Protein AF-A0A2M8B2G7-F1 (afdb_monomer)

Structure (mmCIF, N/CA/C/O backbone):
data_AF-A0A2M8B2G7-F1
#
_entry.id   AF-A0A2M8B2G7-F1
#
loop_
_atom_site.group_PDB
_atom_site.id
_atom_site.type_symbol
_atom_site.label_atom_id
_atom_site.label_alt_id
_atom_site.label_comp_id
_atom_site.label_asym_id
_atom_site.label_entity_id
_atom_site.label_seq_id
_atom_site.pdbx_PDB_ins_code
_atom_site.Cartn_x
_atom_site.Cartn_y
_atom_site.Cartn_z
_atom_site.occupancy
_atom_site.B_iso_or_equiv
_atom_site.auth_seq_id
_atom_site.auth_comp_id
_atom_site.auth_asym_id
_atom_site.auth_atom_id
_atom_site.pdbx_PDB_model_num
ATOM 1 N N . PRO A 1 1 ? 41.329 32.119 -79.758 1.00 41.41 1 PRO A N 1
ATOM 2 C CA . PRO A 1 1 ? 42.535 31.386 -79.307 1.00 41.41 1 PRO A CA 1
ATOM 3 C C . PRO A 1 1 ? 42.195 29.915 -79.036 1.00 41.41 1 PRO A C 1
ATOM 5 O O . PRO A 1 1 ? 41.403 29.628 -78.143 1.00 41.41 1 PRO A O 1
ATOM 8 N N . GLU A 1 2 ? 42.720 29.003 -79.855 1.00 45.12 2 GLU A N 1
ATOM 9 C CA . GLU A 1 2 ? 42.593 27.563 -79.616 1.00 45.12 2 GLU A CA 1
ATOM 10 C C . GLU A 1 2 ? 43.465 27.179 -78.418 1.00 45.12 2 GLU A C 1
ATOM 12 O O . GLU A 1 2 ? 44.688 27.303 -78.460 1.00 45.12 2 GLU A O 1
ATOM 17 N N . ALA A 1 3 ? 42.836 26.758 -77.321 1.00 51.34 3 ALA A N 1
ATOM 18 C CA . ALA A 1 3 ? 43.548 26.243 -76.163 1.00 51.34 3 ALA A CA 1
ATOM 19 C C . ALA A 1 3 ? 44.118 24.862 -76.517 1.00 51.34 3 ALA A C 1
ATOM 21 O O . ALA A 1 3 ? 43.374 23.888 -76.635 1.00 51.34 3 ALA A O 1
ATOM 22 N N . ARG A 1 4 ? 45.435 24.771 -76.723 1.00 54.84 4 ARG A N 1
ATOM 23 C CA . ARG A 1 4 ? 46.116 23.484 -76.896 1.00 54.84 4 ARG A CA 1
ATOM 24 C C . ARG A 1 4 ? 46.340 22.850 -75.527 1.00 54.84 4 ARG A C 1
ATOM 26 O O . ARG A 1 4 ? 46.992 23.435 -74.667 1.00 54.84 4 ARG A O 1
ATOM 33 N N . VAL A 1 5 ? 45.782 21.659 -75.327 1.00 56.34 5 VAL A N 1
ATOM 34 C CA . VAL A 1 5 ? 45.999 20.858 -74.117 1.00 56.34 5 VAL A CA 1
ATOM 35 C C . VAL A 1 5 ? 47.340 20.143 -74.251 1.00 56.34 5 VAL A C 1
ATOM 37 O O . VAL A 1 5 ? 47.544 19.381 -75.192 1.00 56.34 5 VAL A O 1
ATOM 40 N N . PHE A 1 6 ? 48.246 20.370 -73.304 1.00 54.09 6 PHE A N 1
ATOM 41 C CA . PHE A 1 6 ? 49.485 19.608 -73.174 1.00 54.09 6 PHE A CA 1
ATOM 42 C C . PHE A 1 6 ? 49.371 18.712 -71.934 1.00 54.09 6 PHE A C 1
ATOM 44 O O . PHE A 1 6 ? 49.468 19.197 -70.810 1.00 54.09 6 PHE A O 1
ATOM 51 N N . GLY A 1 7 ? 49.101 17.415 -72.126 1.00 57.59 7 GLY A N 1
ATOM 52 C CA . GLY A 1 7 ? 48.944 16.445 -71.034 1.00 57.59 7 GLY A CA 1
ATOM 53 C C . GLY A 1 7 ? 48.139 15.198 -71.422 1.00 57.59 7 GLY A C 1
ATOM 54 O O . GLY A 1 7 ? 47.658 15.085 -72.547 1.00 57.59 7 GLY A O 1
ATOM 55 N N . ARG A 1 8 ? 47.985 14.246 -70.489 1.00 53.97 8 ARG A N 1
ATOM 56 C CA . ARG A 1 8 ? 47.083 13.089 -70.651 1.00 53.97 8 ARG A CA 1
ATOM 57 C C . ARG A 1 8 ? 45.638 13.526 -70.374 1.00 53.97 8 ARG A C 1
ATOM 59 O O . ARG A 1 8 ? 45.315 13.819 -69.227 1.00 53.97 8 ARG A O 1
ATOM 66 N N . GLY A 1 9 ? 44.781 13.557 -71.397 1.00 60.12 9 GLY A N 1
ATOM 67 C CA . GLY A 1 9 ? 43.349 13.849 -71.249 1.00 60.12 9 GLY A CA 1
ATOM 68 C C . GLY A 1 9 ? 42.652 14.240 -72.556 1.00 60.12 9 GLY A C 1
ATOM 69 O O . GLY A 1 9 ? 43.302 14.483 -73.571 1.00 60.12 9 GLY A O 1
ATOM 70 N N . HIS A 1 10 ? 41.319 14.297 -72.526 1.00 62.38 10 HIS A N 1
ATOM 71 C CA . HIS A 1 10 ? 40.493 14.777 -73.637 1.00 62.38 10 HIS A CA 1
ATOM 72 C C . HIS A 1 10 ? 40.464 16.318 -73.695 1.00 62.38 10 HIS A C 1
ATOM 74 O O . HIS A 1 10 ? 40.674 16.970 -72.667 1.00 62.38 10 HIS A O 1
ATOM 80 N N . PRO A 1 11 ? 40.193 16.925 -74.870 1.00 64.25 11 PRO A N 1
ATOM 81 C CA . PRO A 1 11 ? 40.077 18.373 -74.999 1.00 64.25 11 PRO A CA 1
ATOM 82 C C . PRO A 1 11 ? 39.057 18.936 -74.005 1.00 64.25 11 PRO A C 1
ATOM 84 O O . PRO A 1 11 ? 37.963 18.390 -73.847 1.00 64.25 11 PRO A O 1
ATOM 87 N N . LEU A 1 12 ? 39.425 20.028 -73.335 1.00 64.69 12 LEU A N 1
ATOM 88 C CA . LEU A 1 12 ? 38.516 20.770 -72.468 1.00 64.69 12 LEU A CA 1
ATOM 89 C C . LEU A 1 12 ? 37.366 21.349 -73.289 1.00 64.69 12 LEU A C 1
ATOM 91 O O . LEU A 1 12 ? 37.594 21.974 -74.328 1.00 64.69 12 LEU A O 1
ATOM 95 N N . GLU A 1 13 ? 36.138 21.202 -72.796 1.00 68.50 13 GLU A N 1
ATOM 96 C CA . GLU A 1 13 ? 35.010 21.918 -73.379 1.00 68.50 13 GLU A CA 1
ATOM 97 C C . GLU A 1 13 ? 35.252 23.435 -73.326 1.00 68.50 13 GLU A C 1
ATOM 99 O O . GLU A 1 13 ? 35.761 23.980 -72.339 1.00 68.50 13 GLU A O 1
ATOM 104 N N . LYS A 1 14 ? 34.848 24.146 -74.388 1.00 68.25 14 LYS A N 1
ATOM 105 C CA . LYS A 1 14 ? 35.000 25.611 -74.493 1.00 68.25 14 LYS A CA 1
ATOM 106 C C . LYS A 1 14 ? 34.354 26.354 -73.311 1.00 68.25 14 LYS A C 1
ATOM 108 O O . LYS A 1 14 ? 34.837 27.416 -72.922 1.00 68.25 14 LYS A O 1
ATOM 113 N N . SER A 1 15 ? 33.297 25.780 -72.736 1.00 68.12 15 SER A N 1
ATOM 114 C CA . SER A 1 15 ? 32.578 26.256 -71.547 1.00 68.12 15 SER A CA 1
ATOM 115 C C . SER A 1 15 ? 33.471 26.321 -70.297 1.00 68.12 15 SER A C 1
ATOM 117 O O . SER A 1 15 ? 33.432 27.307 -69.558 1.00 68.12 15 SER A O 1
ATOM 119 N N . LEU A 1 16 ? 34.327 25.317 -70.087 1.00 70.25 16 LEU A N 1
ATOM 120 C CA . LEU A 1 16 ? 35.235 25.221 -68.940 1.00 70.25 16 LEU A CA 1
ATOM 121 C C . LEU A 1 16 ? 36.411 26.196 -69.067 1.00 70.25 16 LEU A C 1
ATOM 123 O O . LEU A 1 16 ? 36.783 26.855 -68.096 1.00 70.25 16 LEU A O 1
ATOM 127 N N . PHE A 1 17 ? 36.938 26.373 -70.283 1.00 70.44 17 PHE A N 1
ATOM 128 C CA . PHE A 1 17 ? 38.010 27.337 -70.551 1.00 70.44 17 PHE A CA 1
ATOM 129 C C . PHE A 1 17 ? 37.583 28.788 -70.269 1.00 70.44 17 PHE A C 1
ATOM 131 O O . PHE A 1 17 ? 38.351 29.570 -69.708 1.00 70.44 17 PHE A O 1
ATOM 138 N N . GLN A 1 18 ? 36.336 29.151 -70.594 1.00 71.94 18 GLN A N 1
ATOM 139 C CA . GLN A 1 18 ? 35.806 30.489 -70.305 1.00 71.94 18 GLN A CA 1
ATOM 140 C C . GLN A 1 18 ? 35.723 30.794 -68.801 1.00 71.94 18 GLN A C 1
ATOM 142 O O . GLN A 1 18 ? 35.897 31.949 -68.414 1.00 71.94 18 GLN A O 1
ATOM 147 N N . ARG A 1 19 ? 35.478 29.786 -67.953 1.00 71.00 19 ARG A N 1
ATOM 148 C CA . ARG A 1 19 ? 35.435 29.954 -66.489 1.00 71.00 19 ARG A CA 1
ATOM 149 C C . ARG A 1 19 ? 36.834 30.146 -65.903 1.00 71.00 19 ARG A C 1
ATOM 151 O O . ARG A 1 19 ? 37.059 31.110 -65.178 1.00 71.00 19 ARG A O 1
ATOM 158 N N . ILE A 1 20 ? 37.785 29.310 -66.318 1.00 74.81 20 ILE A N 1
ATOM 159 C CA . ILE A 1 20 ? 39.198 29.388 -65.907 1.00 74.81 20 ILE A CA 1
ATOM 160 C C . ILE A 1 20 ? 39.840 30.717 -66.333 1.00 74.81 20 ILE A C 1
ATOM 162 O O . ILE A 1 20 ? 40.705 31.235 -65.644 1.00 74.81 20 ILE A O 1
ATOM 166 N N . SER A 1 21 ? 39.410 31.305 -67.455 1.00 69.19 21 SER A N 1
ATOM 167 C CA . SER A 1 21 ? 39.931 32.601 -67.908 1.00 69.19 21 SER A CA 1
ATOM 168 C C . SER A 1 21 ? 39.395 33.803 -67.118 1.00 69.19 21 SER A C 1
ATOM 170 O O . SER A 1 21 ? 39.982 34.882 -67.218 1.00 69.19 21 SER A O 1
ATOM 172 N N . LYS A 1 22 ? 38.272 33.666 -66.398 1.00 74.56 22 LYS A N 1
ATOM 173 C CA . LYS A 1 22 ? 37.671 34.760 -65.613 1.00 74.56 22 LYS A CA 1
ATOM 174 C C . LYS A 1 22 ? 38.262 34.856 -64.210 1.00 74.56 22 LYS A C 1
ATOM 176 O O . LYS A 1 22 ? 38.456 35.959 -63.704 1.00 74.56 22 LYS A O 1
ATOM 181 N N . GLU A 1 23 ? 38.566 33.722 -63.595 1.00 68.88 23 GLU A N 1
ATOM 182 C CA . GLU A 1 23 ? 39.149 33.653 -62.258 1.00 68.88 23 GLU A CA 1
ATOM 183 C C . GLU A 1 23 ? 40.656 33.397 -62.352 1.00 68.88 23 GLU A C 1
ATOM 185 O O . GLU A 1 23 ? 41.112 32.590 -63.146 1.00 68.88 23 GLU A O 1
ATOM 190 N N . LYS A 1 24 ? 41.479 34.099 -61.565 1.00 68.62 24 LYS A N 1
ATOM 191 C CA . LYS A 1 24 ? 42.946 33.971 -61.681 1.00 68.62 24 LYS A CA 1
ATOM 192 C C . LYS A 1 24 ? 43.489 32.648 -61.128 1.00 68.62 24 LYS A C 1
ATOM 194 O O . LYS A 1 24 ? 44.586 32.268 -61.510 1.00 68.62 24 LYS A O 1
ATOM 199 N N . LYS A 1 25 ? 42.774 32.000 -60.204 1.00 82.06 25 LYS A N 1
ATOM 200 C CA . LYS A 1 25 ? 43.044 30.680 -59.601 1.00 82.06 25 LYS A CA 1
ATOM 201 C C . LYS A 1 25 ? 41.783 30.234 -58.858 1.00 82.06 25 LYS A C 1
ATOM 203 O O . LYS A 1 25 ? 41.089 31.100 -58.328 1.00 82.06 25 LYS A O 1
ATOM 208 N N . GLY A 1 26 ? 41.521 28.935 -58.760 1.00 83.81 26 GLY A N 1
ATOM 209 C CA . GLY A 1 26 ? 40.333 28.460 -58.054 1.00 83.81 26 GLY A CA 1
ATOM 210 C C . GLY A 1 26 ? 40.090 26.964 -58.185 1.00 83.81 26 GLY A C 1
ATOM 211 O O . GLY A 1 26 ? 40.908 26.219 -58.734 1.00 83.81 26 GLY A O 1
ATOM 212 N N . THR A 1 27 ? 38.942 26.543 -57.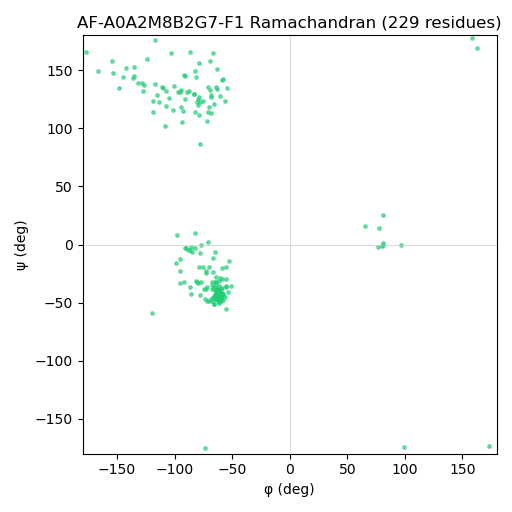668 1.00 84.81 27 THR A N 1
ATOM 213 C CA . THR A 1 27 ? 38.424 25.182 -57.794 1.00 84.81 27 THR A CA 1
ATOM 214 C C . THR A 1 27 ? 36.998 25.240 -58.317 1.00 84.81 27 THR A C 1
ATOM 216 O O . THR A 1 27 ? 36.224 26.084 -57.875 1.00 84.81 27 THR A O 1
ATOM 219 N N . PHE A 1 28 ? 36.634 24.348 -59.229 1.00 85.50 28 PHE A N 1
ATOM 220 C CA . PHE A 1 28 ? 35.250 24.192 -59.671 1.00 85.50 28 PHE A CA 1
ATOM 221 C C . PHE A 1 28 ? 34.932 22.720 -59.900 1.00 85.50 28 PHE A C 1
ATOM 223 O O . PHE A 1 28 ? 35.807 21.925 -60.240 1.00 85.50 28 PHE A O 1
ATOM 230 N N . GLU A 1 29 ? 33.667 22.363 -59.741 1.00 84.25 29 GLU A N 1
ATOM 231 C CA . GLU A 1 29 ? 33.170 21.026 -60.047 1.00 84.25 29 GLU A CA 1
ATOM 232 C C . GLU A 1 29 ? 32.609 21.007 -61.466 1.00 84.25 29 GLU A C 1
ATOM 234 O O . GLU A 1 29 ? 31.889 21.919 -61.886 1.00 84.25 29 GLU A O 1
ATOM 239 N N . ALA A 1 30 ? 32.989 19.990 -62.234 1.00 83.88 30 ALA A N 1
ATOM 240 C CA . ALA A 1 30 ? 32.445 19.756 -63.561 1.00 83.88 30 ALA A CA 1
ATOM 241 C C . ALA A 1 30 ? 32.555 18.281 -63.945 1.00 83.88 30 ALA A C 1
ATOM 243 O O . ALA A 1 30 ? 33.412 17.540 -63.457 1.00 83.88 30 ALA A O 1
ATOM 244 N N . VAL A 1 31 ? 31.710 17.872 -64.883 1.00 83.19 31 VAL A N 1
ATOM 245 C CA . VAL A 1 31 ? 31.824 16.573 -65.539 1.00 83.19 31 VAL A CA 1
ATOM 246 C C . VAL A 1 31 ? 32.902 16.680 -66.613 1.00 83.19 31 VAL A C 1
ATOM 248 O O . VAL A 1 31 ? 32.866 17.578 -67.454 1.00 83.19 31 VAL A O 1
ATOM 251 N N . GLY A 1 32 ? 33.897 15.797 -66.559 1.00 79.62 32 GLY A N 1
ATOM 252 C CA . GLY A 1 32 ? 34.902 15.702 -67.612 1.00 79.62 32 GLY A CA 1
ATOM 253 C C . GLY A 1 32 ? 34.297 15.202 -68.921 1.00 79.62 32 GLY A C 1
ATOM 254 O O . GLY A 1 32 ? 33.212 14.628 -68.948 1.00 79.62 32 GLY A O 1
ATOM 255 N N . SER A 1 33 ? 35.021 15.361 -70.024 1.00 74.31 33 SER A N 1
ATOM 256 C CA . SER A 1 33 ? 34.588 14.904 -71.354 1.00 74.31 33 SER A CA 1
ATOM 257 C C . SER A 1 33 ? 34.458 13.378 -71.494 1.00 74.31 33 SER A C 1
ATOM 259 O O . SER A 1 33 ? 33.957 12.896 -72.503 1.00 74.31 33 SER A O 1
ATOM 261 N N . ASP A 1 34 ? 34.864 12.620 -70.478 1.00 78.62 34 ASP A N 1
ATOM 262 C CA . ASP A 1 34 ? 34.652 11.177 -70.326 1.00 78.62 34 ASP A CA 1
ATOM 263 C C . ASP A 1 34 ? 33.452 10.824 -69.420 1.00 78.62 34 ASP A C 1
ATOM 265 O O . ASP A 1 34 ? 33.265 9.663 -69.062 1.00 78.62 34 ASP A O 1
ATOM 269 N N . GLY A 1 35 ? 32.645 11.812 -69.017 1.00 81.19 35 GLY A N 1
ATOM 270 C CA . GLY A 1 35 ? 31.457 11.617 -68.184 1.00 81.19 35 GLY A CA 1
ATOM 271 C C . GLY A 1 35 ? 31.731 11.474 -66.683 1.00 81.19 35 GLY A C 1
ATOM 272 O O . GLY A 1 35 ? 30.789 11.290 -65.913 1.00 81.19 35 GLY A O 1
ATOM 273 N N . VAL A 1 36 ? 32.988 11.565 -66.233 1.00 84.62 36 VAL A N 1
ATOM 274 C CA . VAL A 1 36 ? 33.333 11.453 -64.806 1.00 84.62 36 VAL A CA 1
ATOM 275 C C . VAL A 1 36 ? 33.337 12.830 -64.148 1.00 84.62 36 VAL A C 1
ATOM 277 O O . VAL A 1 36 ? 34.052 13.739 -64.575 1.00 84.62 36 VAL A O 1
ATOM 280 N N . GLU A 1 37 ? 32.573 12.968 -63.069 1.00 86.25 37 GLU A N 1
ATOM 281 C CA . GLU A 1 37 ? 32.536 14.167 -62.233 1.00 86.25 37 GLU A CA 1
ATOM 282 C C . GLU A 1 37 ? 33.856 14.358 -61.473 1.00 86.25 37 GLU A C 1
ATOM 284 O O . GLU A 1 37 ? 34.369 13.439 -60.822 1.00 86.25 37 GLU A O 1
ATOM 289 N N . ARG A 1 38 ? 34.445 15.549 -61.600 1.00 88.25 38 ARG A N 1
ATOM 290 C CA . ARG A 1 38 ? 35.747 15.890 -61.023 1.00 88.25 38 ARG A CA 1
ATOM 291 C C . ARG A 1 38 ? 35.717 17.253 -60.353 1.00 88.25 38 ARG A C 1
ATOM 293 O O . ARG A 1 38 ? 35.124 18.199 -60.870 1.00 88.25 38 ARG A O 1
ATOM 300 N N . LEU A 1 39 ? 36.466 17.362 -59.260 1.00 88.38 39 LEU A N 1
ATOM 301 C CA . LEU A 1 39 ? 36.895 18.647 -58.734 1.00 88.38 39 LEU A CA 1
ATOM 302 C C . LEU A 1 39 ? 38.136 19.080 -59.515 1.00 88.38 39 LEU A C 1
ATOM 304 O O . LEU A 1 39 ? 39.184 18.430 -59.462 1.00 88.38 39 LEU A O 1
ATOM 308 N N . TYR A 1 40 ? 37.998 20.159 -60.272 1.00 86.31 40 TYR A N 1
ATOM 309 C CA . TYR A 1 40 ? 39.064 20.740 -61.066 1.00 86.31 40 TYR A CA 1
ATOM 310 C C . TYR A 1 40 ? 39.751 21.860 -60.289 1.00 86.31 40 TYR A C 1
ATOM 312 O O . TYR A 1 40 ? 39.134 22.878 -59.983 1.00 86.31 40 TYR A O 1
ATOM 320 N N . LEU A 1 41 ? 41.043 21.696 -60.010 1.00 87.50 41 LEU A N 1
ATOM 321 C CA . LEU A 1 41 ? 41.912 22.755 -59.505 1.00 87.50 41 LEU A CA 1
ATOM 322 C C . LEU A 1 41 ? 42.654 23.395 -60.669 1.00 87.50 41 LEU A C 1
ATOM 324 O O . LEU A 1 41 ? 43.257 22.686 -61.480 1.00 87.50 41 LEU A O 1
ATOM 328 N N . PHE A 1 42 ? 42.650 24.724 -60.732 1.00 87.31 42 PHE A N 1
ATOM 329 C CA . PHE A 1 42 ? 43.403 25.445 -61.749 1.00 87.31 42 PHE A CA 1
ATOM 330 C C . PHE A 1 42 ? 44.230 26.589 -61.166 1.00 87.31 42 PHE A C 1
ATOM 332 O O . PHE A 1 42 ? 43.795 27.336 -60.286 1.00 87.31 42 PHE A O 1
ATOM 339 N N . SER A 1 43 ? 45.450 26.725 -61.679 1.00 86.50 43 SER A N 1
ATOM 340 C CA . SER A 1 43 ? 46.409 27.746 -61.259 1.00 86.50 43 SER A CA 1
ATOM 341 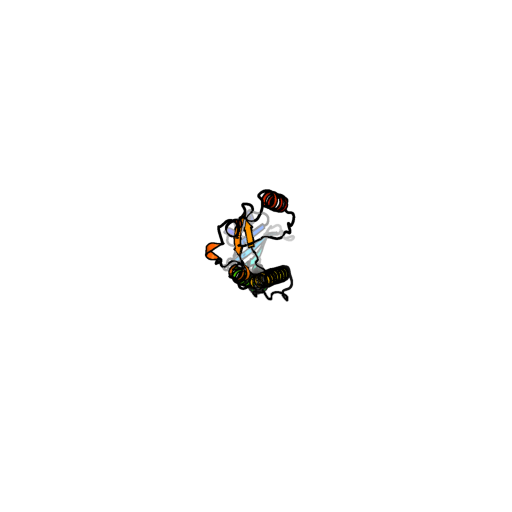C C . SER A 1 43 ? 47.239 28.207 -62.462 1.00 86.50 43 SER A C 1
ATOM 343 O O . SER A 1 43 ? 47.534 27.388 -63.342 1.00 86.50 43 SER A O 1
ATOM 345 N N . PRO A 1 44 ? 47.614 29.497 -62.546 1.00 82.56 44 PRO A N 1
ATOM 346 C CA . PRO A 1 44 ? 48.414 30.001 -63.646 1.00 82.56 44 PRO A CA 1
ATOM 347 C C . PRO A 1 44 ? 49.817 29.407 -63.551 1.00 82.56 44 PRO A C 1
ATOM 349 O O . PRO A 1 44 ? 50.482 29.479 -62.519 1.00 82.56 44 PRO A O 1
ATOM 352 N N . TYR A 1 45 ? 50.277 28.838 -64.655 1.00 80.94 45 TYR A N 1
ATOM 353 C CA . TYR A 1 45 ? 51.608 28.280 -64.802 1.00 80.94 45 TYR A CA 1
ATOM 354 C C . TYR A 1 45 ? 52.381 29.112 -65.825 1.00 80.94 45 TYR A C 1
ATOM 356 O O . TYR A 1 45 ? 51.949 29.280 -66.966 1.00 80.94 45 TYR A O 1
ATOM 364 N N . ARG A 1 46 ? 53.529 29.659 -65.420 1.00 74.38 46 ARG A N 1
ATOM 365 C CA . ARG A 1 46 ? 54.458 30.343 -66.328 1.00 74.38 46 ARG A CA 1
ATOM 366 C C . ARG A 1 46 ? 55.672 29.455 -66.532 1.00 74.38 46 ARG A C 1
ATOM 368 O O . ARG A 1 46 ? 56.368 29.145 -65.569 1.00 74.38 46 ARG A O 1
ATOM 375 N N . SER A 1 47 ? 55.920 29.062 -67.778 1.00 68.88 47 SER A N 1
ATOM 376 C CA . SER A 1 47 ? 57.136 28.331 -68.118 1.00 68.88 47 SER A CA 1
ATOM 377 C C . SER A 1 47 ? 58.351 29.262 -67.998 1.00 68.88 47 SER A C 1
ATOM 379 O O . SER A 1 47 ? 58.312 30.370 -68.533 1.00 68.88 47 SER A O 1
ATOM 381 N N . PRO A 1 48 ? 59.452 28.839 -67.353 1.00 65.44 48 PRO A N 1
ATOM 382 C CA . PRO A 1 48 ? 60.700 29.605 -67.353 1.00 65.44 48 PRO A CA 1
ATOM 383 C C . PRO A 1 48 ? 61.347 29.685 -68.7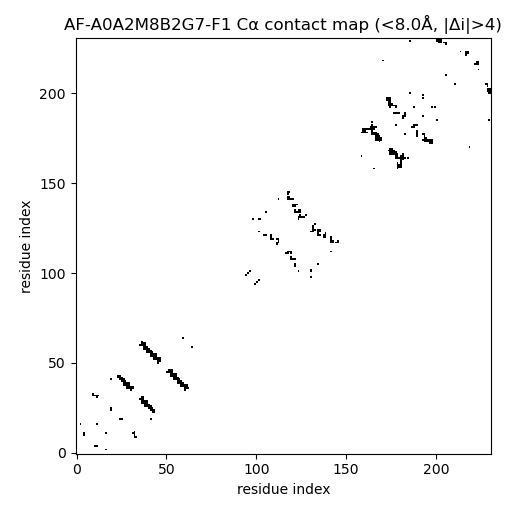45 1.00 65.44 48 PRO A C 1
ATOM 385 O O . PRO A 1 48 ? 62.115 30.601 -69.018 1.00 65.44 48 PRO A O 1
ATOM 388 N N . MET A 1 49 ? 61.037 28.719 -69.618 1.00 64.25 49 MET A N 1
ATOM 389 C CA . MET A 1 49 ? 61.676 28.523 -70.925 1.00 64.25 49 MET A CA 1
ATOM 390 C C . MET A 1 49 ? 60.907 29.185 -72.079 1.00 64.25 49 MET A C 1
ATOM 392 O O . MET A 1 49 ? 61.439 29.286 -73.179 1.00 64.25 49 MET A O 1
ATOM 396 N N . ASN A 1 50 ? 59.659 29.624 -71.865 1.00 60.72 50 ASN A N 1
ATOM 397 C CA . ASN A 1 50 ? 58.826 30.218 -72.913 1.00 60.72 50 ASN A CA 1
ATOM 398 C C . ASN A 1 50 ? 57.878 31.279 -72.319 1.00 60.72 50 ASN A C 1
ATOM 400 O O . ASN A 1 50 ? 57.246 31.024 -71.298 1.00 60.72 50 ASN A O 1
ATOM 404 N N . LYS A 1 51 ? 57.747 32.461 -72.946 1.00 58.75 51 LYS A N 1
ATOM 405 C CA . LYS A 1 51 ? 56.931 33.593 -72.430 1.00 58.75 51 LYS A CA 1
ATOM 406 C C . LYS A 1 51 ? 55.409 33.366 -72.498 1.00 58.75 51 LYS A C 1
ATOM 408 O O . LYS A 1 51 ? 54.642 34.259 -72.140 1.00 58.75 51 LYS A O 1
ATOM 413 N N . GLU A 1 52 ? 54.961 32.199 -72.945 1.00 63.19 52 GLU A N 1
ATOM 414 C CA . GLU A 1 52 ? 53.545 31.840 -72.985 1.00 63.19 52 GLU A CA 1
ATOM 415 C C . GLU A 1 52 ? 53.052 31.431 -71.588 1.00 63.19 52 GLU A C 1
ATOM 417 O O . GLU A 1 52 ? 53.601 30.539 -70.938 1.00 63.19 52 GLU A O 1
ATOM 422 N N . GLY A 1 53 ? 52.019 32.122 -71.101 1.00 66.56 53 GLY A N 1
ATOM 423 C CA . GLY A 1 53 ? 51.332 31.774 -69.859 1.00 66.56 53 GLY A CA 1
ATOM 424 C C . GLY A 1 53 ? 50.283 30.695 -70.111 1.00 66.56 53 GLY A C 1
ATOM 425 O O . GLY A 1 53 ? 49.451 30.845 -71.002 1.00 66.56 53 GLY A O 1
ATOM 426 N N . GLY A 1 54 ? 50.308 29.626 -69.319 1.00 76.19 54 GLY A N 1
ATOM 427 C CA . GLY A 1 54 ? 49.308 28.562 -69.346 1.00 76.19 54 GLY A CA 1
ATOM 428 C C . GLY A 1 54 ? 48.545 28.460 -68.029 1.00 76.19 54 GLY A C 1
ATOM 429 O O . GLY A 1 54 ? 48.861 29.137 -67.051 1.00 76.19 54 GLY A O 1
ATOM 430 N N . TYR A 1 55 ? 47.554 27.575 -67.991 1.00 78.69 55 TYR A N 1
ATOM 431 C CA . TYR A 1 55 ? 46.914 27.139 -66.753 1.00 78.69 55 TYR A CA 1
ATOM 432 C C . TYR A 1 55 ? 47.206 25.657 -66.563 1.00 78.69 55 TYR A C 1
ATOM 434 O O . TYR A 1 55 ? 46.985 24.859 -67.474 1.00 78.69 55 TYR A O 1
ATOM 442 N N . ALA A 1 56 ? 47.704 25.289 -65.387 1.00 81.06 56 ALA A N 1
ATOM 443 C CA . ALA A 1 56 ? 47.715 23.896 -64.975 1.00 81.06 56 ALA A CA 1
ATOM 444 C C . ALA A 1 56 ? 46.309 23.553 -64.482 1.00 81.06 56 ALA A C 1
ATOM 446 O O . ALA A 1 56 ? 45.777 24.271 -63.635 1.00 81.06 56 ALA A O 1
ATOM 447 N N . LEU A 1 57 ? 45.717 22.487 -65.021 1.00 81.75 57 LEU A N 1
ATOM 448 C CA . LEU A 1 57 ? 44.413 21.979 -64.613 1.00 81.75 57 LEU A CA 1
ATOM 449 C C . LEU A 1 57 ? 44.577 20.553 -64.093 1.00 81.75 57 LEU A C 1
ATOM 451 O O . LEU A 1 57 ? 45.057 19.681 -64.816 1.00 81.75 57 LEU A O 1
ATOM 455 N N . LEU A 1 58 ? 44.145 20.313 -62.860 1.00 84.25 58 LEU A N 1
ATOM 456 C CA . LEU A 1 58 ? 44.131 18.994 -62.243 1.00 84.25 58 LEU A CA 1
ATOM 457 C C . LEU A 1 58 ? 42.689 18.628 -61.904 1.00 84.25 58 LEU A C 1
ATOM 459 O O . LEU A 1 58 ? 42.076 19.281 -61.068 1.00 84.25 58 LEU A O 1
ATOM 463 N N . GLY A 1 59 ? 42.147 17.604 -62.561 1.00 85.69 59 GLY A N 1
ATOM 464 C CA . GLY A 1 59 ? 40.817 17.076 -62.265 1.00 85.69 59 GLY A CA 1
ATOM 465 C C . GLY A 1 59 ? 40.917 15.798 -61.447 1.00 85.69 59 GLY A C 1
ATOM 466 O O . GLY A 1 59 ? 41.411 14.791 -61.957 1.00 85.69 59 GLY A O 1
ATOM 467 N N . ILE A 1 60 ? 40.422 15.817 -60.212 1.00 87.56 60 ILE A N 1
ATOM 468 C CA . ILE A 1 60 ? 40.384 14.632 -59.350 1.00 87.56 60 ILE A CA 1
ATOM 469 C C . ILE A 1 60 ? 38.938 14.113 -59.293 1.00 87.56 60 ILE A C 1
ATOM 471 O O . ILE A 1 60 ? 38.044 14.902 -58.985 1.00 87.56 60 ILE A O 1
ATOM 475 N N . PRO A 1 61 ? 38.670 12.827 -59.601 1.00 88.44 61 PRO A N 1
ATOM 476 C CA . PRO A 1 61 ? 37.324 12.257 -59.519 1.00 88.44 61 PRO A CA 1
ATOM 477 C C . PRO A 1 61 ? 36.709 12.426 -58.127 1.00 88.44 61 PRO A C 1
ATOM 479 O O . PRO A 1 61 ? 37.276 11.952 -57.143 1.00 88.44 61 PRO A O 1
ATOM 482 N N . THR A 1 62 ? 35.535 13.056 -58.047 1.00 86.00 62 THR A N 1
ATOM 483 C CA . THR A 1 62 ? 34.839 13.324 -56.773 1.00 86.00 62 THR A CA 1
ATOM 484 C C . THR A 1 62 ? 34.501 12.025 -56.050 1.00 86.00 62 THR A C 1
ATOM 486 O O . THR A 1 62 ? 34.789 11.880 -54.868 1.00 86.00 62 THR A O 1
ATOM 489 N N . LYS A 1 63 ? 34.020 11.012 -56.779 1.00 83.69 63 LYS A N 1
ATOM 490 C CA . LYS A 1 63 ? 33.761 9.672 -56.227 1.00 83.69 63 LYS A CA 1
ATOM 491 C C . LYS A 1 63 ? 34.987 9.047 -55.559 1.00 83.69 63 LYS A C 1
ATOM 493 O O . LYS A 1 63 ? 34.837 8.377 -54.549 1.00 83.69 63 LYS A O 1
ATOM 498 N N . ALA A 1 64 ? 36.190 9.260 -56.098 1.00 80.50 64 ALA A N 1
ATOM 499 C CA . ALA A 1 64 ? 37.418 8.732 -55.502 1.00 80.50 64 ALA A CA 1
ATOM 500 C C . ALA A 1 64 ? 37.858 9.546 -54.273 1.00 80.50 64 ALA A C 1
ATOM 502 O O . ALA A 1 64 ? 38.397 8.971 -53.334 1.00 80.50 64 ALA A O 1
ATOM 503 N N . LEU A 1 65 ? 37.594 10.858 -54.267 1.00 79.06 65 LEU A N 1
ATOM 504 C CA . LEU A 1 65 ? 37.827 11.733 -53.113 1.00 79.06 65 LEU A CA 1
ATOM 505 C C . LEU A 1 65 ? 36.897 11.408 -51.934 1.00 79.06 65 LEU A C 1
ATOM 507 O O . LEU A 1 65 ? 37.333 11.455 -50.788 1.00 79.06 65 LEU A O 1
ATOM 511 N N . PHE A 1 66 ? 35.631 11.075 -52.207 1.00 83.38 66 PHE A N 1
ATOM 512 C CA . PHE A 1 66 ? 34.612 10.859 -51.175 1.00 83.38 66 PHE A CA 1
ATOM 513 C C . PHE A 1 66 ? 34.366 9.391 -50.813 1.00 83.38 66 PHE A C 1
ATOM 515 O O . PHE A 1 66 ? 33.838 9.143 -49.739 1.00 83.38 66 PHE A O 1
ATOM 522 N N . ALA A 1 67 ? 34.797 8.407 -51.613 1.00 83.00 67 ALA A N 1
ATOM 523 C CA . ALA A 1 67 ? 34.576 6.985 -51.305 1.00 83.00 67 ALA A CA 1
ATOM 524 C C . ALA A 1 67 ? 35.107 6.566 -49.920 1.00 83.00 67 ALA A C 1
ATOM 526 O O . ALA A 1 67 ? 34.500 5.736 -49.240 1.00 83.00 67 ALA A O 1
ATOM 527 N N . GLU A 1 68 ? 36.232 7.141 -49.488 1.00 83.50 68 GLU A N 1
ATOM 528 C CA . GLU A 1 68 ? 36.792 6.890 -48.158 1.00 83.50 68 GLU A CA 1
ATOM 529 C C . GLU A 1 68 ? 35.970 7.569 -47.048 1.00 83.50 68 GLU A C 1
ATOM 531 O O . GLU A 1 68 ? 35.708 6.959 -46.009 1.00 83.50 68 GLU A O 1
ATOM 536 N N . VAL A 1 69 ? 35.470 8.784 -47.305 1.00 88.19 69 VAL A N 1
ATOM 537 C CA . VAL A 1 69 ? 34.580 9.532 -46.400 1.00 88.19 69 VAL A CA 1
ATOM 538 C C . VAL A 1 69 ? 33.235 8.822 -46.238 1.00 88.19 69 VAL A C 1
ATOM 540 O O . VAL A 1 69 ? 32.775 8.645 -45.112 1.00 88.19 69 VAL A O 1
ATOM 543 N N . ASP A 1 70 ? 32.635 8.350 -47.331 1.00 88.25 70 ASP A N 1
ATOM 544 C CA . ASP A 1 70 ? 31.353 7.641 -47.325 1.00 88.25 70 ASP A CA 1
ATOM 545 C C . ASP A 1 70 ? 31.436 6.346 -46.510 1.00 88.25 70 ASP A C 1
ATOM 547 O O . ASP A 1 70 ? 30.547 6.041 -45.711 1.00 88.25 70 ASP A O 1
ATOM 551 N N . ARG A 1 71 ? 32.538 5.594 -46.643 1.00 87.62 71 ARG A N 1
ATOM 552 C CA . ARG A 1 71 ? 32.753 4.371 -45.859 1.00 87.62 71 ARG A CA 1
ATOM 553 C C . ARG A 1 71 ? 32.867 4.670 -44.363 1.00 87.62 71 ARG A C 1
ATOM 555 O O . ARG A 1 71 ? 32.270 3.954 -43.556 1.00 87.62 71 ARG A O 1
ATOM 562 N N . LEU A 1 72 ? 33.609 5.716 -43.991 1.00 89.12 72 LEU A N 1
ATOM 563 C CA . LEU A 1 72 ? 33.716 6.171 -42.600 1.00 89.12 72 LEU A CA 1
ATOM 564 C C . LEU A 1 72 ? 32.361 6.636 -42.054 1.00 89.12 72 LEU A C 1
ATOM 566 O O . LEU A 1 72 ? 32.002 6.304 -40.921 1.00 89.12 72 LEU A O 1
ATOM 570 N N . PHE A 1 73 ? 31.591 7.362 -42.863 1.00 93.25 73 PHE A N 1
ATOM 571 C CA . PHE A 1 73 ? 30.262 7.843 -42.505 1.00 93.25 73 PHE A CA 1
ATOM 572 C C . PHE A 1 73 ? 29.296 6.685 -42.225 1.00 93.25 73 PHE A C 1
ATOM 574 O O . PHE A 1 73 ? 28.699 6.635 -41.150 1.00 93.25 73 PHE A O 1
ATOM 581 N N . VAL A 1 74 ? 29.206 5.703 -43.130 1.00 91.31 74 VAL A N 1
ATOM 582 C CA . VAL A 1 74 ? 28.346 4.517 -42.955 1.00 91.31 74 VAL A CA 1
ATOM 583 C C . VAL A 1 74 ? 28.753 3.704 -41.725 1.00 91.31 74 VAL A C 1
ATOM 585 O O . VAL A 1 74 ? 27.888 3.285 -40.953 1.00 91.31 74 VAL A O 1
ATOM 588 N N . MET A 1 75 ? 30.056 3.506 -41.497 1.00 93.56 75 MET A N 1
ATOM 589 C CA . MET A 1 75 ? 30.550 2.803 -40.307 1.00 93.56 75 MET A CA 1
ATOM 590 C C . MET A 1 75 ? 30.137 3.526 -39.019 1.00 93.56 75 MET A C 1
ATOM 592 O O . MET A 1 75 ? 29.619 2.896 -38.099 1.00 93.56 75 MET A O 1
ATOM 596 N N . THR A 1 76 ? 30.307 4.849 -38.974 1.00 94.06 76 THR A N 1
ATOM 597 C CA . THR A 1 76 ? 29.945 5.674 -37.812 1.00 94.06 76 THR A CA 1
ATOM 598 C C . THR A 1 76 ? 28.445 5.603 -37.535 1.00 94.06 76 THR A C 1
ATOM 600 O O . THR A 1 76 ? 28.034 5.378 -36.397 1.00 94.06 76 THR A O 1
ATOM 603 N N . LEU A 1 77 ? 27.619 5.720 -38.578 1.00 96.69 77 LEU A N 1
ATOM 604 C CA . LEU A 1 77 ? 26.166 5.640 -38.459 1.00 96.69 77 LEU A CA 1
ATOM 605 C C . LEU A 1 77 ? 25.719 4.261 -37.955 1.00 96.69 77 LEU A C 1
ATOM 607 O O . LEU A 1 77 ? 24.875 4.171 -37.070 1.00 96.69 77 LEU A O 1
ATOM 611 N N . THR A 1 78 ? 26.351 3.195 -38.451 1.00 96.69 78 THR A N 1
ATOM 612 C CA . THR A 1 78 ? 26.078 1.815 -38.021 1.00 96.69 78 THR A CA 1
ATOM 613 C C . THR A 1 78 ? 26.398 1.622 -36.538 1.00 96.69 78 THR A C 1
ATOM 615 O O . THR A 1 78 ? 25.576 1.089 -35.793 1.00 96.69 78 THR A O 1
ATOM 618 N N . VAL A 1 79 ? 27.560 2.099 -36.078 1.00 97.12 79 VAL A N 1
ATOM 619 C CA . VAL A 1 79 ? 27.958 2.015 -34.662 1.00 97.12 79 VAL A CA 1
ATOM 620 C C . VAL A 1 79 ? 27.013 2.818 -33.765 1.00 97.12 79 VAL A C 1
ATOM 622 O O . VAL A 1 79 ? 26.647 2.342 -32.686 1.00 97.12 79 VAL A O 1
ATOM 625 N N . LEU A 1 80 ? 26.567 3.998 -34.210 1.00 97.75 80 LEU A N 1
ATOM 626 C CA . LEU A 1 80 ? 25.579 4.803 -33.488 1.00 97.75 80 LEU A CA 1
ATOM 627 C C . LEU A 1 80 ? 24.223 4.100 -33.407 1.00 97.75 80 LEU A C 1
ATOM 629 O O . LEU A 1 80 ? 23.637 4.044 -32.328 1.00 97.75 80 LEU A O 1
ATOM 633 N N . SER A 1 81 ? 23.740 3.520 -34.508 1.00 97.38 81 SER A N 1
ATOM 634 C CA . SER A 1 81 ? 22.482 2.768 -34.515 1.00 97.38 81 SER A CA 1
ATOM 635 C C . SER A 1 81 ? 22.537 1.560 -33.579 1.00 97.38 81 SER A C 1
ATOM 637 O O . SER A 1 81 ? 21.613 1.359 -32.796 1.00 97.38 81 SER A O 1
ATOM 639 N N . ILE A 1 82 ? 23.634 0.796 -33.595 1.00 98.12 82 ILE A N 1
ATOM 640 C CA . ILE A 1 82 ? 23.824 -0.343 -32.684 1.00 98.12 82 ILE A CA 1
ATOM 641 C C . ILE A 1 82 ? 23.849 0.134 -31.229 1.00 98.12 82 ILE A C 1
ATOM 643 O O . ILE A 1 82 ? 23.141 -0.419 -30.390 1.00 98.12 82 ILE A O 1
ATOM 647 N N . SER A 1 83 ? 24.613 1.189 -30.935 1.00 97.88 83 SER A N 1
ATOM 648 C CA . SER A 1 83 ? 24.686 1.772 -29.591 1.00 97.88 83 SER A CA 1
ATOM 649 C C . SER A 1 83 ? 23.318 2.245 -29.097 1.00 97.88 83 SER A C 1
ATOM 651 O O . SER A 1 83 ? 22.961 1.982 -27.951 1.00 97.88 83 SER A O 1
ATOM 653 N N . ALA A 1 84 ? 22.524 2.885 -29.959 1.00 97.81 84 ALA A N 1
ATOM 654 C CA . ALA A 1 84 ? 21.181 3.351 -29.624 1.00 97.81 84 ALA A CA 1
ATOM 655 C C . ALA A 1 84 ? 20.231 2.187 -29.304 1.00 97.81 84 ALA A C 1
ATOM 657 O O . ALA A 1 84 ? 19.520 2.227 -28.300 1.00 97.81 84 ALA A O 1
ATOM 658 N N . VAL A 1 85 ? 20.251 1.126 -30.115 1.00 97.69 85 VAL A N 1
ATOM 659 C CA . VAL A 1 85 ? 19.438 -0.077 -29.878 1.00 97.69 85 VAL A CA 1
ATOM 660 C C . VAL A 1 85 ? 19.851 -0.773 -28.580 1.00 97.69 85 VAL A C 1
ATOM 662 O O . VAL A 1 85 ? 18.986 -1.156 -27.795 1.00 97.69 85 VAL A O 1
ATOM 665 N N . LEU A 1 86 ? 21.155 -0.890 -28.313 1.00 97.38 86 LEU A N 1
ATOM 666 C CA . LEU A 1 86 ? 21.661 -1.451 -27.058 1.00 97.38 86 LEU A CA 1
ATOM 667 C C . LEU A 1 86 ? 21.221 -0.623 -25.848 1.00 97.38 86 LEU A C 1
ATOM 669 O O . LEU A 1 86 ? 20.767 -1.192 -24.859 1.00 97.38 86 LEU A O 1
ATOM 673 N N . PHE A 1 87 ? 21.293 0.707 -25.933 1.00 96.69 87 PHE A N 1
ATOM 674 C CA . PHE A 1 87 ? 20.817 1.589 -24.867 1.00 96.69 87 PHE A CA 1
ATOM 675 C C . PHE A 1 87 ? 19.327 1.390 -24.586 1.00 96.69 87 PHE A C 1
ATOM 677 O O . PHE A 1 87 ? 18.934 1.239 -23.430 1.00 96.69 87 PHE A O 1
ATOM 684 N N . LEU A 1 88 ? 18.501 1.333 -25.633 1.00 96.06 88 LEU A N 1
ATOM 685 C CA . LEU A 1 88 ? 17.068 1.073 -25.496 1.00 96.06 88 LEU A CA 1
ATOM 686 C C . LEU A 1 88 ? 16.796 -0.299 -24.871 1.00 96.06 88 LEU A C 1
ATOM 688 O O . LEU A 1 88 ? 15.943 -0.406 -23.993 1.00 96.06 88 LEU A O 1
ATOM 692 N N . ALA A 1 89 ? 17.545 -1.330 -25.268 1.00 93.94 89 ALA A N 1
ATOM 693 C CA . ALA A 1 89 ? 17.427 -2.662 -24.687 1.00 93.94 89 ALA A CA 1
ATOM 694 C C . ALA A 1 89 ? 17.799 -2.673 -23.196 1.00 93.94 89 ALA A C 1
ATOM 696 O O . ALA A 1 89 ? 17.078 -3.263 -22.395 1.00 93.94 89 ALA A O 1
ATOM 697 N N . ILE A 1 90 ? 18.873 -1.979 -22.803 1.00 93.31 90 ILE A N 1
ATOM 698 C CA . ILE A 1 90 ? 19.289 -1.849 -21.398 1.00 93.31 90 ILE A CA 1
ATOM 699 C C . ILE A 1 90 ? 18.224 -1.113 -20.581 1.00 93.31 90 ILE A C 1
ATOM 701 O O . ILE A 1 90 ? 17.876 -1.570 -19.495 1.00 93.31 90 ILE A O 1
ATOM 705 N N . ILE A 1 91 ? 17.672 -0.009 -21.096 1.00 92.69 91 ILE A N 1
ATOM 706 C CA . ILE A 1 91 ? 16.602 0.741 -20.421 1.00 92.69 91 ILE A CA 1
ATOM 707 C C . ILE A 1 91 ? 15.354 -0.129 -20.262 1.00 92.69 91 ILE A C 1
ATOM 709 O O . ILE A 1 91 ? 14.755 -0.147 -19.191 1.00 92.69 91 ILE A O 1
ATOM 713 N N . TRP A 1 92 ? 14.968 -0.868 -21.301 1.00 91.75 92 TRP A N 1
ATOM 714 C CA . TRP A 1 92 ? 13.795 -1.736 -21.257 1.00 91.75 92 TRP A CA 1
ATOM 715 C C . TRP A 1 92 ? 13.969 -2.888 -20.256 1.00 91.75 92 TRP A C 1
ATOM 717 O O . TRP A 1 92 ? 13.103 -3.110 -19.407 1.00 91.75 92 TRP A O 1
ATOM 727 N N . LEU A 1 93 ? 15.120 -3.569 -20.292 1.00 89.00 93 LEU A N 1
ATOM 728 C CA . LEU A 1 93 ? 15.454 -4.656 -19.366 1.00 89.00 93 LEU A CA 1
ATOM 729 C C . LEU A 1 93 ? 15.584 -4.154 -17.919 1.00 89.00 93 LEU A C 1
ATOM 731 O O . LEU A 1 93 ? 15.026 -4.751 -16.997 1.00 89.00 93 LEU A O 1
ATOM 735 N N . GLY A 1 94 ? 16.292 -3.041 -17.721 1.00 86.44 94 GLY A N 1
ATOM 736 C CA . GLY A 1 94 ? 16.538 -2.443 -16.413 1.00 86.44 94 GLY A CA 1
ATOM 737 C C . GLY A 1 94 ? 15.281 -1.831 -15.803 1.00 86.44 94 GLY A C 1
ATOM 738 O O . GLY A 1 94 ? 14.948 -2.135 -14.664 1.00 86.44 94 GLY A O 1
ATOM 739 N N . GLY A 1 95 ? 14.537 -1.022 -16.557 1.00 85.50 95 GLY A N 1
ATOM 740 C CA . GLY A 1 95 ? 13.354 -0.313 -16.064 1.00 85.50 95 GLY A CA 1
ATOM 741 C C . GLY A 1 95 ? 12.254 -1.255 -15.577 1.00 85.50 95 GLY A C 1
ATOM 742 O O . GLY A 1 95 ? 11.674 -1.034 -14.510 1.00 85.50 95 GLY A O 1
ATOM 743 N N . ASN A 1 96 ? 12.015 -2.351 -16.304 1.00 85.00 96 ASN A N 1
ATOM 744 C CA . ASN A 1 96 ? 11.020 -3.338 -15.899 1.00 85.00 96 ASN A CA 1
ATOM 745 C C . ASN A 1 96 ? 11.402 -4.040 -14.583 1.00 85.00 96 ASN A C 1
ATOM 747 O O . ASN A 1 96 ? 10.560 -4.213 -13.701 1.00 85.00 96 ASN A O 1
ATOM 751 N N . SER A 1 97 ? 12.677 -4.416 -14.431 1.00 84.19 97 SER A N 1
ATOM 752 C CA . SER A 1 97 ? 13.142 -5.151 -13.251 1.00 84.19 97 SER A CA 1
ATOM 753 C C . SER A 1 97 ? 13.419 -4.262 -12.036 1.00 84.19 97 SER A C 1
ATOM 755 O O . SER A 1 97 ? 13.263 -4.737 -10.914 1.00 84.19 97 SER A O 1
ATOM 757 N N . LEU A 1 98 ? 13.847 -3.013 -12.237 1.00 84.19 98 LEU A N 1
ATOM 758 C CA . LEU A 1 98 ? 14.275 -2.113 -11.160 1.00 84.19 98 LEU A CA 1
ATOM 759 C C . LEU A 1 98 ? 13.145 -1.237 -10.623 1.00 84.19 98 LEU A C 1
ATOM 761 O O . LEU A 1 98 ? 13.161 -0.918 -9.441 1.00 84.19 98 LEU A O 1
ATOM 765 N N . ILE A 1 99 ? 12.178 -0.848 -11.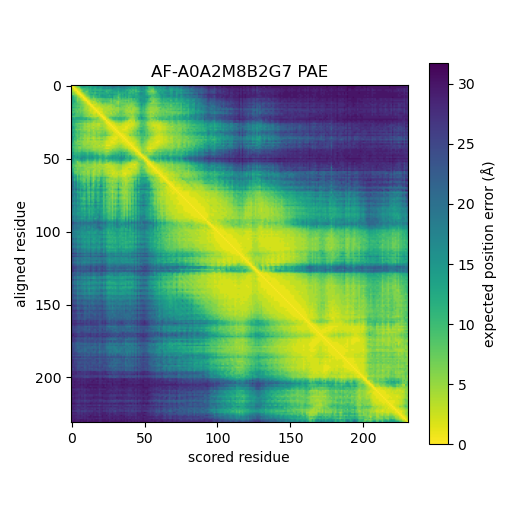462 1.00 87.31 99 ILE A N 1
ATOM 766 C CA . ILE A 1 99 ? 11.139 0.120 -11.076 1.00 87.31 99 ILE A CA 1
ATOM 767 C C . ILE A 1 99 ? 9.750 -0.501 -11.181 1.00 87.31 99 ILE A C 1
ATOM 769 O O . ILE A 1 99 ? 9.029 -0.574 -10.188 1.00 87.31 99 ILE A O 1
ATOM 773 N N . VAL A 1 100 ? 9.366 -0.973 -12.370 1.00 90.44 100 VAL A N 1
ATOM 774 C CA . VAL A 1 100 ? 7.970 -1.358 -12.640 1.00 90.44 100 VAL A CA 1
ATOM 775 C C . VAL A 1 100 ? 7.531 -2.524 -11.757 1.00 90.44 100 VAL A C 1
ATOM 777 O O . VAL A 1 100 ? 6.473 -2.462 -11.130 1.00 90.44 100 VAL A O 1
ATOM 780 N N . ARG A 1 101 ? 8.351 -3.578 -11.666 1.00 90.44 101 ARG A N 1
ATOM 781 C CA . ARG A 1 101 ? 8.006 -4.767 -10.882 1.00 90.44 101 ARG A CA 1
ATOM 782 C C . ARG A 1 101 ? 7.913 -4.483 -9.371 1.00 90.44 101 ARG A C 1
ATOM 784 O O . ARG A 1 101 ? 6.875 -4.832 -8.808 1.00 90.44 101 ARG A O 1
ATOM 791 N N . PRO A 1 102 ? 8.901 -3.854 -8.699 1.00 90.88 102 PRO A N 1
ATOM 792 C CA . PRO A 1 102 ? 8.778 -3.543 -7.272 1.00 90.88 102 PRO A CA 1
ATOM 793 C C . PRO A 1 102 ? 7.608 -2.608 -6.947 1.00 90.88 102 PRO A C 1
ATOM 795 O O . PRO A 1 102 ? 6.887 -2.847 -5.982 1.00 90.88 102 PRO A O 1
ATOM 798 N N . VAL A 1 103 ? 7.360 -1.589 -7.779 1.00 92.25 103 VAL A N 1
ATOM 799 C CA . VAL A 1 103 ? 6.211 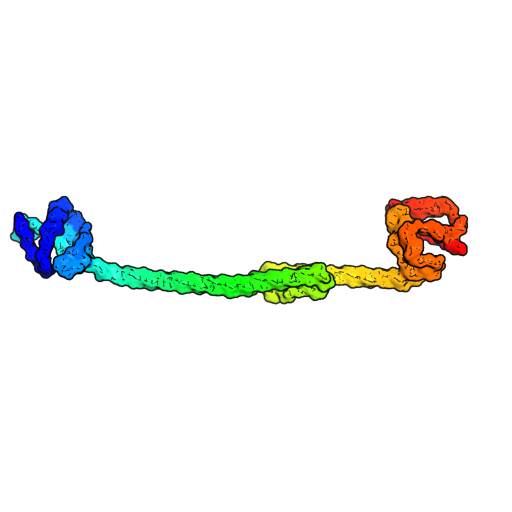-0.683 -7.602 1.00 92.25 103 VAL A CA 1
ATOM 800 C C . VAL A 1 103 ? 4.888 -1.443 -7.709 1.00 92.25 103 VAL A C 1
ATOM 802 O O . VAL A 1 103 ? 3.984 -1.215 -6.908 1.00 92.25 103 VAL A O 1
ATOM 805 N N . GLY A 1 104 ? 4.776 -2.384 -8.651 1.00 93.06 104 GLY A N 1
ATOM 806 C CA . GLY A 1 104 ? 3.600 -3.248 -8.769 1.00 93.06 104 GLY A CA 1
ATOM 807 C C . GLY A 1 104 ? 3.363 -4.110 -7.525 1.00 93.06 104 GLY A C 1
ATOM 808 O O . GLY A 1 104 ? 2.227 -4.220 -7.072 1.00 93.06 104 GLY A O 1
ATOM 809 N N . ILE A 1 105 ? 4.429 -4.664 -6.939 1.00 93.38 105 ILE A N 1
ATOM 810 C CA . ILE A 1 105 ? 4.363 -5.455 -5.700 1.00 93.38 105 ILE A CA 1
ATOM 811 C C . ILE A 1 105 ? 3.897 -4.592 -4.519 1.00 93.38 105 ILE A C 1
ATOM 813 O O . ILE A 1 105 ? 3.007 -5.003 -3.777 1.00 93.38 105 ILE A O 1
ATOM 817 N N . LEU A 1 106 ? 4.446 -3.381 -4.371 1.00 93.62 106 LEU A N 1
ATOM 818 C CA . LEU A 1 106 ? 4.018 -2.424 -3.343 1.00 93.62 106 LEU A CA 1
ATOM 819 C C . LEU A 1 106 ? 2.545 -2.046 -3.493 1.00 93.62 106 LEU A C 1
ATOM 821 O O . LEU A 1 106 ? 1.800 -2.037 -2.515 1.00 93.62 106 LEU A O 1
ATOM 825 N N . ALA A 1 107 ? 2.115 -1.757 -4.721 1.00 94.75 107 ALA A N 1
ATOM 826 C CA . ALA A 1 107 ? 0.733 -1.396 -5.003 1.00 94.75 107 ALA A CA 1
ATOM 827 C C . ALA A 1 107 ? -0.238 -2.546 -4.691 1.00 94.75 107 ALA A C 1
ATOM 829 O O . ALA A 1 107 ? -1.321 -2.302 -4.160 1.00 94.75 107 ALA A O 1
ATOM 830 N N . ASP A 1 108 ? 0.139 -3.788 -5.000 1.00 95.62 108 ASP A N 1
ATOM 831 C CA . ASP A 1 108 ? -0.669 -4.969 -4.686 1.00 95.62 108 ASP A CA 1
ATOM 832 C C . ASP A 1 108 ? -0.754 -5.218 -3.174 1.00 95.62 108 ASP A C 1
ATOM 834 O O . ASP A 1 108 ? -1.851 -5.338 -2.628 1.00 95.62 108 ASP A O 1
ATOM 838 N N . ALA A 1 109 ? 0.385 -5.191 -2.475 1.00 94.62 109 ALA A N 1
ATOM 839 C CA . ALA A 1 109 ? 0.431 -5.340 -1.022 1.00 94.62 109 ALA A CA 1
ATOM 840 C C . ALA A 1 109 ? -0.389 -4.249 -0.313 1.00 94.62 109 ALA A C 1
ATOM 842 O O . ALA A 1 109 ? -1.169 -4.550 0.590 1.00 94.62 109 ALA A O 1
ATOM 843 N N . SER A 1 110 ? -0.289 -2.997 -0.771 1.00 94.81 110 SER A N 1
ATOM 844 C CA . SER A 1 110 ? -1.089 -1.880 -0.261 1.00 94.81 110 SER A CA 1
ATOM 845 C C . SER A 1 110 ? -2.590 -2.096 -0.468 1.00 94.81 110 SER A C 1
ATOM 847 O O . SER A 1 110 ? -3.367 -1.904 0.468 1.00 94.81 110 SER A O 1
ATOM 849 N N . LYS A 1 111 ? -3.015 -2.557 -1.652 1.00 95.75 111 LYS A N 1
ATOM 850 C CA . LYS A 1 111 ? -4.428 -2.877 -1.917 1.00 95.75 111 LYS A CA 1
ATOM 851 C C . LYS A 1 111 ? -4.940 -4.012 -1.039 1.00 95.75 111 LYS A C 1
ATOM 853 O O . LYS A 1 111 ? -6.062 -3.926 -0.549 1.00 95.75 111 LYS A O 1
ATOM 858 N N . ARG A 1 112 ? -4.139 -5.059 -0.833 1.00 95.31 112 ARG A N 1
ATOM 859 C CA . ARG A 1 112 ? -4.492 -6.187 0.041 1.00 95.31 112 ARG A CA 1
ATOM 860 C C . ARG A 1 112 ? -4.642 -5.744 1.495 1.00 95.31 112 ARG A C 1
ATOM 862 O O . ARG A 1 112 ? -5.667 -6.043 2.103 1.00 95.31 112 ARG A O 1
ATOM 869 N N . LEU A 1 113 ? -3.692 -4.955 2.001 1.00 94.50 113 LEU A N 1
ATOM 870 C CA . LEU A 1 113 ? -3.754 -4.386 3.348 1.00 94.50 113 LEU A CA 1
ATOM 871 C C . LEU A 1 113 ? -4.996 -3.499 3.527 1.00 94.50 113 LEU A C 1
ATOM 873 O O . LEU A 1 113 ? -5.737 -3.659 4.493 1.00 94.50 113 LEU A O 1
ATOM 877 N N . ALA A 1 114 ? -5.279 -2.620 2.559 1.00 93.38 114 ALA A N 1
ATOM 878 C CA . ALA A 1 114 ? -6.485 -1.789 2.557 1.00 93.38 114 ALA A CA 1
ATOM 879 C C . ALA A 1 114 ? -7.784 -2.612 2.454 1.00 93.38 114 ALA A C 1
ATOM 881 O O . ALA A 1 114 ? -8.826 -2.186 2.947 1.00 93.38 114 ALA A O 1
ATOM 882 N N . GLY A 1 115 ? -7.726 -3.794 1.835 1.00 94.44 115 GLY A N 1
ATOM 883 C CA . GLY A 1 115 ? -8.821 -4.762 1.770 1.00 94.44 115 GLY A CA 1
ATOM 884 C C . GLY A 1 115 ? -9.034 -5.576 3.052 1.00 94.44 115 GLY A C 1
ATOM 885 O O . GLY A 1 115 ? -9.936 -6.410 3.076 1.00 94.44 115 GLY A O 1
ATOM 886 N N . GLY A 1 116 ? -8.232 -5.353 4.100 1.00 92.00 116 GLY A N 1
ATOM 887 C CA . GLY A 1 116 ? -8.336 -6.035 5.394 1.00 92.00 116 GLY A CA 1
ATOM 888 C C . GLY A 1 116 ? -7.402 -7.236 5.570 1.00 92.00 116 GLY A C 1
ATOM 889 O O . GLY A 1 116 ? -7.402 -7.844 6.639 1.00 92.00 116 GLY A O 1
ATOM 890 N N . ASP A 1 117 ? -6.580 -7.577 4.573 1.00 94.94 117 ASP A N 1
ATOM 891 C CA . ASP A 1 117 ? -5.526 -8.585 4.731 1.00 94.94 117 ASP A CA 1
ATOM 892 C C . ASP A 1 117 ? -4.327 -7.977 5.476 1.00 94.94 117 ASP A C 1
ATOM 894 O O . ASP A 1 117 ? -3.367 -7.494 4.874 1.00 94.94 117 ASP A O 1
ATOM 898 N N . LEU A 1 118 ? -4.381 -8.009 6.811 1.00 90.44 118 LEU A N 1
ATOM 899 C CA . LEU A 1 118 ? -3.320 -7.492 7.686 1.00 90.44 118 LEU A CA 1
ATOM 900 C C . LEU A 1 118 ? -2.012 -8.297 7.602 1.00 90.44 118 LEU A C 1
ATOM 902 O O . LEU A 1 118 ? -0.972 -7.838 8.072 1.00 90.44 118 LEU A O 1
ATOM 906 N N . THR A 1 119 ? -2.034 -9.472 6.966 1.00 91.62 119 THR A N 1
ATOM 907 C CA . THR A 1 119 ? -0.843 -10.309 6.754 1.00 91.62 119 THR A CA 1
ATOM 908 C C . THR A 1 119 ? -0.098 -9.962 5.464 1.00 91.62 119 THR A C 1
ATOM 910 O O . THR A 1 119 ? 0.973 -10.510 5.200 1.00 91.62 119 THR A O 1
ATOM 913 N N . ALA A 1 120 ? -0.635 -9.045 4.651 1.00 91.25 120 ALA A N 1
ATOM 914 C CA . ALA A 1 120 ? -0.013 -8.625 3.405 1.00 91.25 120 ALA A CA 1
ATOM 915 C C . ALA A 1 120 ? 1.374 -8.012 3.654 1.00 91.25 120 ALA A C 1
ATOM 917 O O . ALA A 1 120 ? 1.535 -7.099 4.464 1.00 91.25 120 ALA A O 1
ATOM 918 N N . ARG A 1 121 ? 2.376 -8.518 2.931 1.00 92.44 121 ARG A N 1
ATOM 919 C CA . ARG A 1 121 ? 3.758 -8.026 2.930 1.00 92.44 121 ARG A CA 1
ATOM 920 C C . ARG A 1 121 ? 4.266 -7.931 1.498 1.00 92.44 121 ARG A C 1
ATOM 922 O O . ARG A 1 121 ? 3.815 -8.666 0.617 1.00 92.44 121 ARG A O 1
ATOM 929 N N . THR A 1 122 ? 5.205 -7.026 1.275 1.00 91.06 122 THR A N 1
ATOM 930 C CA . THR A 1 122 ? 5.794 -6.744 -0.035 1.00 91.06 122 THR A CA 1
ATOM 931 C C . THR A 1 122 ? 6.854 -7.776 -0.400 1.00 91.06 122 THR A C 1
ATOM 933 O O . THR A 1 122 ? 7.023 -8.098 -1.572 1.00 91.06 122 THR A O 1
ATOM 936 N N . GLY A 1 123 ? 7.586 -8.307 0.587 1.00 87.50 123 GLY A N 1
ATOM 937 C CA . GLY A 1 123 ? 8.687 -9.240 0.334 1.00 87.50 123 GLY A CA 1
ATOM 938 C C . GLY A 1 123 ? 9.860 -8.597 -0.418 1.00 87.50 123 GLY A C 1
ATOM 939 O O . GLY A 1 123 ? 10.721 -9.301 -0.946 1.00 87.50 123 GLY A O 1
ATOM 940 N N . LEU A 1 124 ? 9.924 -7.261 -0.464 1.00 85.62 124 LEU A N 1
ATOM 941 C CA . LEU A 1 124 ? 10.982 -6.511 -1.146 1.00 85.62 124 LEU A CA 1
ATOM 942 C C . LEU A 1 124 ? 12.255 -6.356 -0.304 1.00 85.62 124 LEU A C 1
ATOM 944 O O . LEU A 1 124 ? 13.165 -5.642 -0.719 1.00 85.62 124 LEU A O 1
ATOM 948 N N . VAL A 1 125 ? 12.358 -7.055 0.830 1.00 71.44 125 VAL A N 1
ATOM 949 C CA . VAL A 1 125 ? 13.464 -6.964 1.802 1.00 71.44 125 VAL A CA 1
ATOM 950 C C . VAL A 1 125 ? 14.845 -7.098 1.147 1.00 71.44 125 VAL A C 1
ATOM 952 O O . VAL A 1 125 ? 15.780 -6.406 1.546 1.00 71.44 125 VAL A O 1
ATOM 955 N N . SER A 1 126 ? 14.978 -7.939 0.115 1.00 72.25 126 SER A N 1
ATOM 956 C CA . SER A 1 126 ? 16.242 -8.169 -0.605 1.00 72.25 126 SER A CA 1
ATOM 957 C C . SER A 1 126 ? 16.521 -7.181 -1.745 1.00 72.25 126 SER A C 1
ATOM 959 O O . SER A 1 126 ? 17.590 -7.239 -2.353 1.00 72.25 126 SER A O 1
ATOM 961 N N . THR A 1 127 ? 15.587 -6.283 -2.062 1.00 78.19 127 THR A N 1
ATOM 962 C CA . TH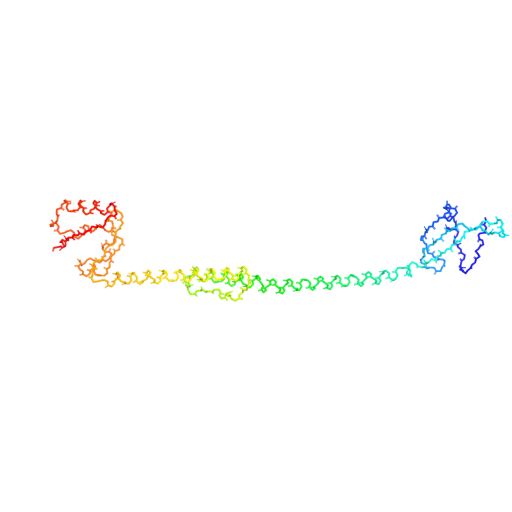R A 1 127 ? 15.787 -5.256 -3.091 1.00 78.19 127 THR A CA 1
ATOM 963 C C . THR A 1 127 ? 16.698 -4.173 -2.520 1.00 78.19 127 THR A C 1
ATOM 965 O O . THR A 1 127 ? 16.414 -3.604 -1.468 1.00 78.19 127 THR A O 1
ATOM 968 N N . GLN A 1 128 ? 17.820 -3.890 -3.181 1.00 73.75 128 GLN A N 1
ATOM 969 C CA . GLN A 1 128 ? 18.679 -2.766 -2.800 1.00 73.75 128 GLN A CA 1
ATOM 970 C C . GLN A 1 128 ? 18.150 -1.454 -3.397 1.00 73.75 128 GLN A C 1
ATOM 972 O O . GLN A 1 128 ? 17.558 -1.457 -4.475 1.00 73.75 128 GLN A O 1
ATOM 977 N N . GLY A 1 129 ? 18.377 -0.337 -2.703 1.00 85.75 129 GLY A N 1
ATOM 978 C CA . GLY A 1 129 ? 17.919 0.998 -3.111 1.00 85.75 129 GLY A CA 1
ATOM 979 C C . GLY A 1 129 ? 16.644 1.463 -2.398 1.00 85.75 129 GLY A C 1
ATOM 980 O O . GLY A 1 129 ? 16.146 0.794 -1.487 1.00 85.75 129 GLY A O 1
ATOM 981 N N . GLU A 1 130 ? 16.118 2.621 -2.808 1.00 89.69 130 GLU A N 1
ATOM 982 C CA . GLU A 1 130 ? 15.018 3.297 -2.100 1.00 89.69 130 GLU A CA 1
ATOM 983 C C . GLU A 1 130 ? 13.721 2.478 -2.100 1.00 89.69 130 GLU A C 1
ATOM 985 O O . GLU A 1 130 ? 13.005 2.453 -1.104 1.00 89.69 130 GLU A O 1
ATOM 990 N N . LEU A 1 131 ? 13.435 1.735 -3.175 1.00 89.25 131 LEU A N 1
ATOM 991 C CA . LEU A 1 131 ? 12.232 0.894 -3.254 1.00 89.25 131 LEU A CA 1
ATOM 992 C C . LEU A 1 131 ? 12.267 -0.285 -2.276 1.00 89.25 131 LEU A C 1
ATOM 994 O O . LEU A 1 131 ? 11.229 -0.687 -1.757 1.00 89.25 131 LEU A O 1
ATOM 998 N N . GLY A 1 132 ? 13.454 -0.827 -1.998 1.00 90.19 132 GLY A N 1
ATOM 999 C CA . GLY A 1 132 ? 13.611 -1.855 -0.974 1.00 90.19 132 GLY A CA 1
ATOM 1000 C C . GLY A 1 132 ? 13.462 -1.301 0.438 1.00 90.19 132 GLY A C 1
ATOM 1001 O O . GLY A 1 132 ? 12.881 -1.963 1.292 1.00 90.19 132 GLY A O 1
ATOM 1002 N N . GLN A 1 133 ? 13.949 -0.079 0.682 1.00 92.06 133 GLN A N 1
ATOM 1003 C 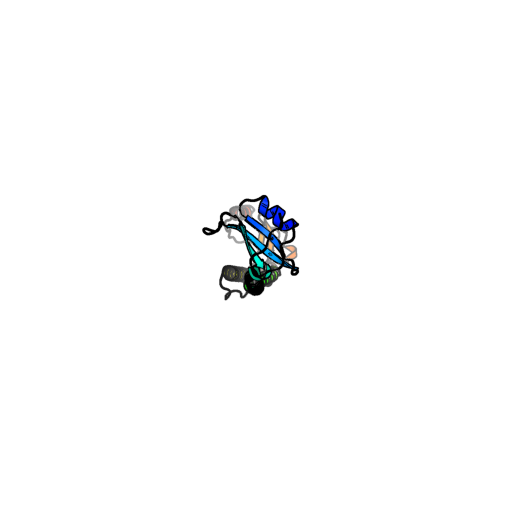CA . GLN A 1 133 ? 13.693 0.630 1.937 1.00 92.06 133 GLN A CA 1
ATOM 1004 C C . GLN A 1 133 ? 12.198 0.882 2.134 1.00 92.06 133 GLN A C 1
ATOM 1006 O O . GLN A 1 133 ? 11.666 0.500 3.170 1.00 92.06 133 GLN A O 1
ATOM 1011 N N . LEU A 1 134 ? 11.519 1.421 1.120 1.00 92.38 134 LEU A N 1
ATOM 1012 C CA . LEU A 1 134 ? 10.077 1.651 1.161 1.00 92.38 134 LEU A CA 1
ATOM 1013 C C . LEU A 1 134 ? 9.293 0.351 1.396 1.00 92.38 134 LEU A C 1
ATOM 1015 O O . LEU A 1 134 ? 8.315 0.346 2.134 1.00 92.38 134 LEU A O 1
ATOM 1019 N N . GLY A 1 135 ? 9.738 -0.765 0.808 1.00 93.12 135 GLY A N 1
ATOM 1020 C CA . GLY A 1 135 ? 9.164 -2.085 1.076 1.00 93.12 135 GLY A CA 1
ATOM 1021 C C . GLY A 1 135 ? 9.305 -2.535 2.527 1.00 93.12 135 GLY A C 1
ATOM 1022 O O . GLY A 1 135 ? 8.346 -3.059 3.082 1.00 93.12 135 GLY A O 1
ATOM 1023 N N . ARG A 1 136 ? 10.456 -2.285 3.164 1.00 92.75 136 ARG A N 1
ATOM 1024 C CA . ARG A 1 136 ? 10.650 -2.588 4.591 1.00 92.75 136 ARG A CA 1
ATOM 1025 C C . ARG A 1 136 ? 9.802 -1.696 5.489 1.00 92.75 136 ARG A C 1
ATOM 1027 O O . ARG A 1 136 ? 9.116 -2.217 6.354 1.00 92.75 136 ARG A O 1
ATOM 1034 N N . GLU A 1 137 ? 9.796 -0.388 5.243 1.00 93.19 137 GLU A N 1
ATOM 1035 C CA . GLU A 1 137 ? 8.973 0.564 6.004 1.00 93.19 137 GLU A CA 1
ATOM 1036 C C . GLU A 1 137 ? 7.477 0.227 5.888 1.00 93.19 137 GLU A C 1
ATOM 1038 O O . GLU A 1 137 ? 6.736 0.293 6.869 1.00 93.19 137 GLU A O 1
ATOM 1043 N N . PHE A 1 138 ? 7.028 -0.197 4.702 1.00 94.31 138 PHE A N 1
ATOM 1044 C CA . PHE A 1 138 ? 5.668 -0.692 4.512 1.00 94.31 138 PHE A CA 1
ATOM 1045 C C . PHE A 1 138 ? 5.406 -1.981 5.305 1.00 94.31 138 PHE A C 1
ATOM 1047 O O . PHE A 1 138 ? 4.363 -2.093 5.949 1.00 94.31 138 PHE A O 1
ATOM 1054 N N . ASP A 1 139 ? 6.323 -2.950 5.256 1.00 94.69 139 ASP A N 1
ATOM 1055 C CA . ASP A 1 139 ? 6.176 -4.232 5.951 1.00 94.69 139 ASP A CA 1
ATOM 1056 C C . ASP A 1 139 ? 6.143 -4.046 7.482 1.00 94.69 139 ASP A C 1
ATOM 1058 O O . ASP A 1 139 ? 5.302 -4.658 8.144 1.00 94.69 139 ASP A O 1
ATOM 1062 N N . GLU A 1 140 ? 6.974 -3.149 8.026 1.00 94.38 140 GLU A N 1
ATOM 1063 C CA . GLU A 1 140 ? 6.978 -2.746 9.443 1.00 94.38 140 GLU A CA 1
ATOM 1064 C C . GLU A 1 140 ? 5.660 -2.069 9.844 1.00 94.38 140 GLU A C 1
ATOM 1066 O O . GLU A 1 140 ? 5.057 -2.413 10.861 1.00 94.38 140 GLU A O 1
ATOM 1071 N N . MET A 1 141 ? 5.157 -1.142 9.023 1.00 94.56 141 MET A N 1
ATOM 1072 C CA . MET A 1 141 ? 3.856 -0.509 9.256 1.00 94.56 141 MET A CA 1
ATOM 1073 C C . MET A 1 141 ? 2.721 -1.544 9.262 1.00 94.56 141 MET A C 1
ATOM 1075 O O . MET A 1 141 ? 1.830 -1.479 10.110 1.00 94.56 141 MET A O 1
ATOM 1079 N N . ALA A 1 142 ? 2.727 -2.490 8.319 1.00 94.94 142 ALA A N 1
ATOM 1080 C CA . ALA A 1 142 ? 1.707 -3.531 8.235 1.00 94.94 142 ALA A CA 1
ATOM 1081 C C . ALA A 1 142 ? 1.734 -4.459 9.464 1.00 94.94 142 ALA A C 1
ATOM 1083 O O . ALA A 1 142 ? 0.676 -4.831 9.975 1.00 94.94 142 ALA A O 1
ATOM 1084 N N . GLU A 1 143 ? 2.924 -4.792 9.966 1.00 95.00 143 GLU A N 1
ATOM 1085 C CA . GLU A 1 143 ? 3.106 -5.562 11.200 1.00 95.00 143 GLU A CA 1
ATOM 1086 C C . GLU A 1 143 ? 2.595 -4.817 12.436 1.00 95.00 143 GLU A C 1
ATOM 1088 O O . GLU A 1 143 ? 1.834 -5.381 13.221 1.00 95.00 143 GLU A O 1
ATOM 1093 N N . GLU A 1 144 ? 2.913 -3.531 12.569 1.00 95.50 144 GLU A N 1
ATOM 1094 C CA . GLU A 1 144 ? 2.431 -2.697 13.673 1.00 95.50 144 GLU A CA 1
ATOM 1095 C C . GLU A 1 144 ? 0.896 -2.579 13.679 1.00 95.50 144 GLU A C 1
ATOM 1097 O O . GLU A 1 144 ? 0.252 -2.689 14.726 1.00 95.50 144 GLU A O 1
ATOM 1102 N N . ILE A 1 145 ? 0.277 -2.393 12.506 1.00 94.81 145 ILE A N 1
ATOM 1103 C CA . ILE A 1 145 ? -1.188 -2.356 12.378 1.00 94.81 145 ILE A CA 1
ATOM 1104 C C . ILE A 1 145 ? -1.797 -3.692 12.812 1.00 94.81 145 ILE A C 1
ATOM 1106 O O . ILE A 1 145 ? -2.784 -3.702 13.554 1.00 94.81 145 ILE A O 1
ATOM 1110 N N . GLN A 1 146 ? -1.217 -4.808 12.364 1.00 94.44 146 GLN A N 1
ATOM 1111 C CA . GLN A 1 146 ? -1.663 -6.142 12.750 1.00 94.44 146 GLN A CA 1
ATOM 1112 C C . GLN A 1 146 ? -1.571 -6.334 14.270 1.00 94.44 146 GLN A C 1
ATOM 1114 O O . GLN A 1 146 ? -2.555 -6.736 14.891 1.00 94.44 146 GLN A O 1
ATOM 1119 N N . HIS A 1 147 ? -0.438 -5.983 14.880 1.00 94.94 147 HIS A N 1
ATOM 1120 C CA . HIS A 1 147 ? -0.229 -6.129 16.318 1.00 94.94 147 HIS A CA 1
ATOM 1121 C C . HIS A 1 147 ? -1.245 -5.319 17.135 1.00 94.94 147 HIS A C 1
ATOM 1123 O O . HIS A 1 147 ? -1.854 -5.849 18.064 1.00 94.94 147 HIS A O 1
ATOM 1129 N N . ARG A 1 148 ? -1.511 -4.059 16.760 1.00 95.19 148 ARG A N 1
ATOM 1130 C CA . ARG A 1 148 ? -2.526 -3.231 17.440 1.00 95.19 148 ARG A CA 1
ATOM 1131 C C . ARG A 1 148 ? -3.933 -3.805 17.322 1.00 95.19 148 ARG A C 1
ATOM 1133 O O . ARG A 1 148 ? -4.704 -3.724 18.275 1.00 95.19 148 ARG A O 1
ATOM 1140 N N . GLN A 1 149 ? -4.282 -4.365 16.165 1.00 94.00 149 GLN A N 1
ATOM 1141 C CA . GLN A 1 149 ? -5.574 -5.028 15.974 1.00 94.00 149 GLN A CA 1
ATOM 1142 C C . GLN A 1 149 ? -5.697 -6.275 16.851 1.00 94.00 149 GLN A C 1
ATOM 1144 O O . GLN A 1 149 ? -6.722 -6.469 17.502 1.00 94.00 149 GLN A O 1
ATOM 1149 N N . GLU A 1 150 ? -4.645 -7.089 16.928 1.00 94.25 150 GLU A N 1
ATOM 1150 C CA . GLU A 1 150 ? -4.610 -8.258 17.807 1.00 94.25 150 GLU A CA 1
ATOM 1151 C C . GLU A 1 150 ? -4.695 -7.868 19.288 1.00 94.25 150 GLU A C 1
ATOM 1153 O O . GLU A 1 150 ? -5.437 -8.490 20.048 1.00 94.25 150 GLU A O 1
ATOM 1158 N N . GLU A 1 151 ? -3.979 -6.826 19.708 1.00 95.44 151 GLU A N 1
ATOM 1159 C CA . GLU A 1 151 ? -4.029 -6.313 21.076 1.00 95.44 151 GLU A CA 1
ATOM 1160 C C . GLU A 1 151 ? -5.423 -5.779 21.424 1.00 95.44 151 GLU A C 1
ATOM 1162 O O . GLU A 1 151 ? -5.996 -6.163 22.446 1.00 95.44 151 GLU A O 1
ATOM 1167 N N . PHE A 1 152 ? -6.020 -4.975 20.541 1.00 93.50 152 PHE A N 1
ATOM 1168 C CA . PHE A 1 152 ? -7.388 -4.493 20.709 1.00 93.50 152 PHE A CA 1
ATOM 1169 C C . PHE A 1 152 ? -8.388 -5.651 20.810 1.00 93.50 152 PHE A C 1
ATOM 1171 O O . PHE A 1 152 ? -9.240 -5.654 21.698 1.00 93.50 152 PHE A O 1
ATOM 1178 N N . ALA A 1 153 ? -8.256 -6.671 19.958 1.00 93.06 153 ALA A N 1
ATOM 1179 C CA . ALA A 1 153 ? -9.100 -7.860 20.007 1.00 93.06 153 ALA A CA 1
ATOM 1180 C C . ALA A 1 153 ? -8.934 -8.638 21.324 1.00 93.06 153 ALA A C 1
ATOM 1182 O O . ALA A 1 153 ? -9.926 -9.098 21.894 1.00 93.06 153 ALA A O 1
ATOM 1183 N N . ARG A 1 154 ? -7.706 -8.757 21.849 1.00 94.31 154 ARG A N 1
ATOM 1184 C CA . ARG A 1 154 ? -7.445 -9.380 23.159 1.00 94.31 154 ARG A CA 1
ATOM 1185 C C . ARG A 1 154 ? -8.082 -8.592 24.301 1.00 94.31 154 ARG A C 1
ATOM 1187 O O . ARG A 1 154 ? -8.712 -9.197 25.164 1.00 94.31 154 ARG A O 1
ATOM 1194 N N . LEU A 1 155 ? -7.958 -7.264 24.300 1.00 93.88 155 LEU A N 1
ATOM 1195 C CA . LEU A 1 155 ? -8.582 -6.402 25.309 1.00 93.88 155 LEU A CA 1
ATOM 1196 C C . LEU A 1 155 ? -10.111 -6.484 25.251 1.00 93.88 155 LEU A C 1
ATOM 1198 O O . LEU A 1 155 ? -10.755 -6.670 26.283 1.00 93.88 155 LEU A O 1
ATOM 1202 N N . ALA A 1 156 ? -10.691 -6.415 24.051 1.00 91.94 156 ALA A N 1
ATOM 1203 C CA . ALA A 1 156 ? -12.128 -6.576 23.850 1.00 91.94 156 ALA A CA 1
ATOM 1204 C C . ALA A 1 156 ? -12.615 -7.937 24.372 1.00 91.94 156 ALA A C 1
ATOM 1206 O O . ALA A 1 156 ? -13.617 -8.006 25.080 1.00 91.94 156 ALA A O 1
ATOM 1207 N N . MET A 1 157 ? -11.868 -9.011 24.101 1.00 93.62 157 MET A N 1
ATOM 1208 C CA . MET A 1 157 ? -12.172 -10.347 24.612 1.00 93.62 157 MET A CA 1
ATOM 1209 C C . MET A 1 157 ? -12.104 -10.417 26.143 1.00 93.62 157 MET A C 1
ATOM 1211 O O . MET A 1 157 ? -12.980 -11.020 26.756 1.00 93.62 157 MET A O 1
ATOM 1215 N N . ALA A 1 158 ? -11.109 -9.782 26.769 1.00 92.69 158 ALA A N 1
ATOM 1216 C CA . ALA A 1 158 ? -11.000 -9.729 28.226 1.00 92.69 158 ALA A CA 1
ATOM 1217 C C . ALA A 1 158 ? -12.194 -8.997 28.868 1.00 92.69 158 ALA A C 1
ATOM 1219 O O . ALA A 1 158 ? -12.724 -9.459 29.878 1.00 92.69 158 ALA A O 1
ATOM 1220 N N . VAL A 1 159 ? -12.662 -7.898 28.263 1.00 92.69 159 VAL A N 1
ATOM 1221 C CA . VAL A 1 159 ? -13.858 -7.168 28.723 1.00 92.69 159 VAL A CA 1
ATOM 1222 C C . VAL A 1 159 ? -15.130 -8.006 28.552 1.00 92.69 159 VAL A C 1
ATOM 1224 O O . VAL A 1 159 ? -15.935 -8.100 29.482 1.00 92.69 159 VAL A O 1
ATOM 1227 N N . GLU A 1 160 ? -15.295 -8.650 27.395 1.00 92.31 160 GLU A N 1
ATOM 1228 C CA . GLU A 1 160 ? -16.429 -9.536 27.092 1.00 92.31 160 GLU A CA 1
ATOM 1229 C C . GLU A 1 160 ? -16.493 -10.750 28.036 1.00 92.31 160 GLU A C 1
ATOM 1231 O O . GLU A 1 160 ? -17.577 -11.183 28.423 1.00 92.31 160 GLU A O 1
ATOM 1236 N N . GLN A 1 161 ? -15.341 -11.287 28.450 1.00 92.12 161 GLN A N 1
ATOM 1237 C CA . GLN A 1 161 ? -15.256 -12.449 29.343 1.00 92.12 161 GLN A CA 1
ATOM 1238 C C . GLN A 1 161 ? -15.186 -12.093 30.835 1.00 92.12 161 GLN A C 1
ATOM 1240 O O . GLN A 1 161 ? -15.185 -13.002 31.670 1.00 92.12 161 GLN A O 1
ATOM 1245 N N . SER A 1 162 ? -15.149 -10.805 31.192 1.00 92.69 162 SER A N 1
ATOM 1246 C CA . SER A 1 162 ? -15.133 -10.374 32.592 1.00 92.69 162 SER A CA 1
ATOM 1247 C C . SER A 1 162 ? -16.355 -10.902 33.351 1.00 92.69 162 SER A C 1
ATOM 1249 O O . SER A 1 162 ? -17.461 -10.976 32.815 1.00 92.69 162 SER A O 1
ATOM 1251 N N . ALA A 1 163 ? -16.157 -11.278 34.617 1.00 90.12 163 ALA A N 1
ATOM 1252 C CA . ALA A 1 163 ? -17.245 -11.663 35.515 1.00 90.12 163 ALA A CA 1
ATOM 1253 C C . ALA A 1 163 ? -17.994 -10.444 36.080 1.00 90.12 163 ALA A C 1
ATOM 1255 O O . ALA A 1 163 ? -19.131 -10.579 36.530 1.00 90.12 163 ALA A O 1
ATOM 1256 N N . GLU A 1 164 ? -17.373 -9.266 36.037 1.00 90.12 164 GLU A N 1
ATOM 1257 C CA . GLU A 1 164 ? -17.950 -8.007 36.495 1.00 90.12 164 GLU A CA 1
ATOM 1258 C C . GLU A 1 164 ? -18.685 -7.298 35.353 1.00 90.12 164 GLU A C 1
ATOM 1260 O O . GLU A 1 164 ? -18.279 -7.361 34.188 1.00 90.12 164 GLU A O 1
ATOM 1265 N N . GLY A 1 165 ? -19.782 -6.618 35.688 1.00 90.31 165 GLY A N 1
ATOM 1266 C CA . GLY A 1 165 ? -20.538 -5.828 34.724 1.00 90.31 165 GLY A CA 1
ATOM 1267 C C . GLY A 1 165 ? -19.757 -4.586 34.305 1.00 90.31 165 GLY A C 1
ATOM 1268 O O . GLY A 1 165 ? -19.486 -3.720 35.132 1.00 90.31 165 GLY A O 1
ATOM 1269 N N . VAL A 1 166 ? -19.433 -4.484 33.019 1.00 92.31 166 VAL A N 1
ATOM 1270 C CA . VAL A 1 166 ? -18.744 -3.335 32.423 1.00 92.31 166 VAL A CA 1
ATOM 1271 C C . VAL A 1 166 ? -19.733 -2.553 31.571 1.00 92.31 166 VAL A C 1
ATOM 1273 O O . VAL A 1 166 ? -20.442 -3.129 30.745 1.00 92.31 166 VAL A O 1
ATOM 1276 N N . ILE A 1 167 ? -19.758 -1.234 31.762 1.00 91.81 167 ILE A N 1
ATOM 1277 C CA . ILE A 1 167 ? -20.577 -0.286 31.005 1.00 91.81 167 ILE A CA 1
ATOM 1278 C C . ILE A 1 167 ? -19.651 0.812 30.483 1.00 91.81 167 ILE A C 1
ATOM 1280 O O . ILE A 1 167 ? -18.869 1.375 31.245 1.00 91.81 167 ILE A O 1
ATOM 1284 N N . LEU A 1 168 ? -19.767 1.144 29.200 1.00 91.88 168 LEU A N 1
ATOM 1285 C CA . LEU A 1 168 ? -19.134 2.317 28.599 1.00 91.88 168 LEU A CA 1
ATOM 1286 C C . LEU A 1 168 ? -20.215 3.339 28.256 1.00 91.88 168 LEU A C 1
ATOM 1288 O O . LEU A 1 168 ? -21.232 2.969 27.667 1.00 91.88 168 LEU A O 1
ATOM 1292 N N . THR A 1 169 ? -19.993 4.612 28.578 1.00 91.06 169 THR A N 1
ATOM 1293 C CA . THR A 1 169 ? -20.918 5.706 28.254 1.00 91.06 169 THR A CA 1
ATOM 1294 C C . THR A 1 169 ? -20.240 6.810 27.446 1.00 91.06 169 THR A C 1
ATOM 1296 O O . THR A 1 169 ? -19.018 6.947 27.484 1.00 91.06 169 THR A O 1
ATOM 1299 N N . ASP A 1 170 ? -21.029 7.621 26.741 1.00 90.25 170 ASP A N 1
ATOM 1300 C CA . ASP A 1 170 ? -20.576 8.916 26.222 1.00 90.25 170 ASP A CA 1
ATOM 1301 C C . ASP A 1 170 ? -20.446 9.957 27.355 1.00 90.25 170 ASP A C 1
ATOM 1303 O O . ASP A 1 170 ? -20.602 9.647 28.544 1.00 90.25 170 ASP A O 1
ATOM 1307 N N . ARG A 1 171 ? -20.129 11.205 26.989 1.00 86.25 171 ARG A N 1
ATOM 1308 C CA . ARG A 1 171 ? -19.936 12.307 27.947 1.00 86.25 171 ARG A CA 1
ATOM 1309 C C . ARG A 1 171 ? -21.254 12.783 28.559 1.00 86.25 171 ARG A C 1
ATOM 1311 O O . ARG A 1 171 ? -21.255 13.358 29.643 1.00 86.25 171 ARG A O 1
ATOM 1318 N N . GLU A 1 172 ? -22.360 12.530 27.877 1.00 85.75 172 GLU A N 1
ATOM 1319 C CA . GLU A 1 172 ? -23.725 12.851 28.274 1.00 85.75 172 GLU A CA 1
ATOM 1320 C C . GLU A 1 172 ? -24.329 11.763 29.184 1.00 85.75 172 GLU A C 1
ATOM 1322 O O . GLU A 1 172 ? -25.411 11.940 29.752 1.00 85.75 172 GLU A O 1
ATOM 1327 N N . GLY A 1 173 ? -23.611 10.651 29.371 1.00 85.50 173 GLY A N 1
ATOM 1328 C CA . GLY A 1 173 ? -24.022 9.525 30.195 1.00 85.50 173 GLY A CA 1
ATOM 1329 C C . GLY A 1 173 ? -24.988 8.576 29.488 1.00 85.50 173 GLY A C 1
ATOM 1330 O O . GLY A 1 173 ? -25.767 7.900 30.161 1.00 85.50 173 GLY A O 1
ATOM 1331 N N . THR A 1 174 ? -24.968 8.524 28.158 1.00 92.06 174 THR A N 1
ATOM 1332 C CA . THR A 1 174 ? -25.645 7.509 27.345 1.00 92.06 174 THR A CA 1
ATOM 1333 C C . THR A 1 174 ? -24.768 6.270 27.251 1.00 92.06 174 THR A C 1
ATOM 1335 O O . THR A 1 174 ? -23.597 6.361 26.897 1.00 92.06 174 THR A O 1
ATOM 1338 N N . ILE A 1 175 ? -25.323 5.096 27.537 1.00 93.69 175 ILE A N 1
ATOM 1339 C CA . ILE A 1 175 ? -24.634 3.811 27.408 1.00 93.69 175 ILE A CA 1
ATOM 1340 C C . ILE A 1 175 ? -24.324 3.545 25.933 1.00 93.69 175 ILE A C 1
ATOM 1342 O O . ILE A 1 175 ? -25.229 3.447 25.107 1.00 93.69 175 ILE A O 1
ATOM 1346 N N . LEU A 1 176 ? -23.042 3.386 25.625 1.00 95.12 176 LEU A N 1
ATOM 1347 C CA . LEU A 1 176 ? -22.526 3.005 24.312 1.00 95.12 176 LEU A CA 1
ATOM 1348 C C . LEU A 1 176 ? -22.294 1.495 24.210 1.00 95.12 176 LEU A C 1
ATOM 1350 O O . LEU A 1 176 ? -22.444 0.922 23.135 1.00 95.12 176 LEU A O 1
ATOM 1354 N N . TYR A 1 177 ? -21.921 0.851 25.318 1.00 94.81 177 TYR A N 1
ATOM 1355 C CA . TYR A 1 177 ? -21.609 -0.576 25.352 1.00 94.81 177 TYR A CA 1
ATOM 1356 C C . TYR A 1 177 ? -21.846 -1.175 26.741 1.00 94.81 177 TYR A C 1
ATOM 1358 O O . TYR A 1 177 ? -21.620 -0.514 27.756 1.00 94.81 177 TYR A O 1
ATOM 1366 N N . VAL A 1 178 ? -22.255 -2.447 26.762 1.00 94.44 178 VAL A N 1
ATOM 1367 C CA . VAL A 1 178 ? -22.306 -3.303 27.954 1.00 94.44 178 VAL A CA 1
ATOM 1368 C C . VAL A 1 178 ? -21.760 -4.694 27.633 1.00 94.44 178 VAL A C 1
ATOM 1370 O O . VAL A 1 178 ? -21.980 -5.218 26.532 1.00 94.44 178 VAL A O 1
ATOM 1373 N N . ASN A 1 179 ? -21.059 -5.301 28.590 1.00 95.88 179 ASN A N 1
ATOM 1374 C CA . ASN A 1 179 ? -20.554 -6.668 28.451 1.00 95.88 179 ASN A CA 1
ATOM 1375 C C . ASN A 1 179 ? -21.603 -7.730 28.877 1.00 95.88 179 ASN A C 1
ATOM 1377 O O . ASN A 1 179 ? -22.579 -7.404 29.552 1.00 95.88 179 ASN A O 1
ATOM 1381 N N . PRO A 1 180 ? -21.417 -9.022 28.552 1.00 95.88 180 PRO A N 1
ATOM 1382 C CA . PRO A 1 180 ? -22.353 -10.091 28.922 1.00 95.88 180 PRO A CA 1
ATOM 1383 C C . PRO A 1 180 ? -22.551 -10.271 30.434 1.00 95.88 180 PRO A C 1
ATOM 1385 O O . PRO A 1 180 ? -23.605 -10.716 30.890 1.00 95.88 180 PRO A O 1
ATOM 1388 N N . ALA A 1 181 ? -21.550 -9.941 31.258 1.00 94.38 181 ALA A N 1
ATOM 1389 C CA . ALA A 1 181 ? -21.721 -9.972 32.709 1.00 94.38 181 ALA A CA 1
ATOM 1390 C C . ALA A 1 181 ? -22.732 -8.935 33.200 1.00 94.38 181 ALA A C 1
ATOM 1392 O O . ALA A 1 181 ? -23.530 -9.260 34.076 1.00 94.38 181 ALA A O 1
ATOM 1393 N N . PHE A 1 182 ? -22.760 -7.740 32.607 1.00 93.50 182 PHE A N 1
ATOM 1394 C CA . PHE A 1 182 ? -23.788 -6.749 32.904 1.00 93.50 182 PHE A CA 1
ATOM 1395 C C . PHE A 1 182 ? -25.194 -7.310 32.662 1.00 93.50 182 PHE A C 1
ATOM 1397 O O . PHE A 1 182 ? -26.060 -7.164 33.528 1.00 93.50 182 PHE A O 1
ATOM 1404 N N . GLU A 1 183 ? -25.415 -8.002 31.543 1.00 93.62 183 GLU A N 1
ATOM 1405 C CA . GLU A 1 183 ? -26.720 -8.600 31.238 1.00 93.62 183 GLU A CA 1
ATOM 1406 C C . GLU A 1 183 ? -27.109 -9.655 32.276 1.00 93.62 183 GLU A C 1
ATOM 1408 O O . GLU A 1 183 ? -28.215 -9.630 32.811 1.00 93.62 183 GLU A O 1
ATOM 1413 N N . ARG A 1 184 ? -26.173 -10.545 32.635 1.00 92.62 184 ARG A N 1
ATOM 1414 C CA . ARG A 1 184 ? -26.408 -11.591 33.646 1.00 92.62 184 ARG A CA 1
ATOM 1415 C C . ARG A 1 184 ? -26.693 -11.025 35.037 1.00 92.62 184 ARG A C 1
ATOM 1417 O O . ARG A 1 184 ? -27.517 -11.582 35.754 1.00 92.62 184 ARG A O 1
ATOM 1424 N N . ILE A 1 185 ? -25.994 -9.960 35.430 1.00 90.25 185 ILE A N 1
ATOM 1425 C CA . ILE A 1 185 ? -26.103 -9.363 36.768 1.00 90.25 185 ILE A CA 1
ATOM 1426 C C . ILE A 1 185 ? -27.366 -8.506 36.881 1.00 90.25 185 ILE A C 1
ATOM 1428 O O . ILE A 1 185 ? -28.050 -8.544 37.902 1.00 90.25 185 ILE A O 1
ATOM 1432 N N . THR A 1 186 ? -27.664 -7.705 35.857 1.00 89.31 186 THR A N 1
ATOM 1433 C CA . THR A 1 186 ? -28.744 -6.708 35.917 1.00 89.31 186 THR A CA 1
ATOM 1434 C C . THR A 1 186 ? -30.065 -7.205 35.338 1.00 89.31 186 THR A C 1
ATOM 1436 O O . THR A 1 186 ? -31.118 -6.685 35.707 1.00 89.31 186 THR A O 1
ATOM 1439 N N . GLY A 1 187 ? -30.023 -8.206 34.455 1.00 90.56 187 GLY A N 1
ATOM 1440 C CA . GLY A 1 187 ? -31.175 -8.731 33.728 1.00 90.56 187 GLY A CA 1
ATOM 1441 C C . GLY A 1 187 ? -31.591 -7.909 32.504 1.00 90.56 187 GLY A C 1
ATOM 1442 O O . GLY A 1 187 ? -32.543 -8.303 31.838 1.00 90.56 187 GLY A O 1
ATOM 1443 N N . TYR A 1 188 ? -30.912 -6.797 32.203 1.00 91.44 188 TYR A N 1
ATOM 1444 C CA . TYR A 1 188 ? -31.146 -6.015 30.985 1.00 91.44 188 TYR A CA 1
ATOM 1445 C C . TYR A 1 188 ? -30.276 -6.532 29.845 1.00 91.44 188 TYR A C 1
ATOM 1447 O O . TYR A 1 188 ? -29.065 -6.666 30.014 1.00 91.44 188 TYR A O 1
ATOM 1455 N N . SER A 1 189 ? -30.871 -6.762 28.678 1.00 94.31 189 SER A N 1
ATOM 1456 C CA . SER A 1 189 ? -30.108 -7.071 27.464 1.00 94.31 189 SER A CA 1
ATOM 1457 C C . SER A 1 189 ? -29.325 -5.854 26.960 1.00 94.31 189 SER A C 1
ATOM 1459 O O . SER A 1 189 ? -29.671 -4.699 27.242 1.00 94.31 189 SER A O 1
ATOM 1461 N N . ARG A 1 190 ? -28.271 -6.093 26.176 1.00 93.94 190 ARG A N 1
ATOM 1462 C CA . ARG A 1 190 ? -27.506 -5.050 25.484 1.00 93.94 190 ARG A CA 1
ATOM 1463 C C . ARG A 1 190 ? -28.411 -4.161 24.641 1.00 93.94 190 ARG A C 1
ATOM 1465 O O . ARG A 1 190 ? -28.234 -2.945 24.664 1.00 93.94 190 ARG A O 1
ATOM 1472 N N . GLU A 1 191 ? -29.389 -4.731 23.946 1.00 95.50 191 GLU A N 1
ATOM 1473 C CA . GLU A 1 191 ? -30.333 -3.993 23.102 1.00 95.50 191 GLU A CA 1
ATOM 1474 C C . GLU A 1 191 ? -31.235 -3.051 23.913 1.00 95.50 191 GLU A C 1
ATOM 1476 O O . GLU A 1 191 ? -31.614 -1.985 23.429 1.00 95.50 191 GLU A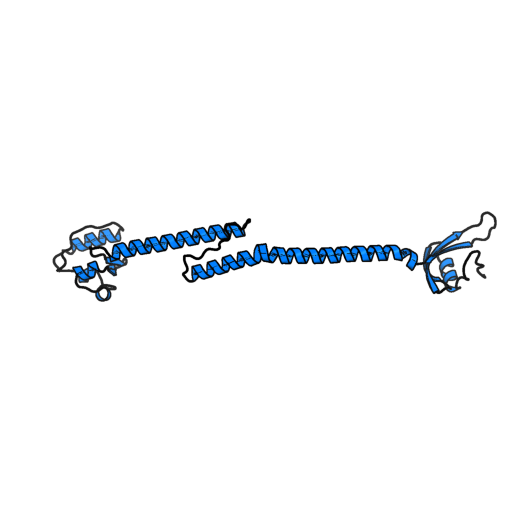 O 1
ATOM 1481 N N . GLU A 1 192 ? -31.567 -3.419 25.152 1.00 93.38 192 GLU A N 1
ATOM 1482 C CA . GLU A 1 192 ? -32.368 -2.587 26.055 1.00 93.38 192 GLU A CA 1
ATOM 1483 C C . GLU A 1 192 ? -31.536 -1.503 26.749 1.00 93.38 192 GLU A C 1
ATOM 1485 O O . GLU A 1 192 ? -32.057 -0.423 27.046 1.00 93.38 192 GLU A O 1
ATOM 1490 N N . ALA A 1 193 ? -30.261 -1.788 27.025 1.00 94.00 193 ALA A N 1
ATOM 1491 C CA . ALA A 1 193 ? -29.372 -0.905 27.771 1.00 94.00 193 ALA A CA 1
ATOM 1492 C C . ALA A 1 193 ? -28.671 0.142 26.890 1.00 94.00 193 ALA A C 1
ATOM 1494 O O . ALA A 1 193 ? -28.571 1.306 27.285 1.00 94.00 193 ALA A O 1
ATOM 1495 N N . VAL A 1 194 ? -28.185 -0.240 25.704 1.00 95.50 194 VAL A N 1
ATOM 1496 C CA . VAL A 1 194 ? -27.466 0.669 24.797 1.00 95.50 194 VAL A CA 1
ATOM 1497 C C . VAL A 1 194 ? -28.399 1.786 24.315 1.00 95.50 194 VAL A C 1
ATOM 1499 O O . VAL A 1 194 ? -29.559 1.568 23.974 1.00 95.50 194 VAL A O 1
ATOM 1502 N N . GLY A 1 195 ? -27.906 3.025 24.324 1.00 94.31 195 GLY A N 1
ATOM 1503 C CA . GLY A 1 195 ? -28.695 4.222 24.020 1.00 94.31 195 GLY A CA 1
ATOM 1504 C C . GLY A 1 195 ? -29.541 4.739 25.191 1.00 94.31 195 GLY A C 1
ATOM 1505 O O . GLY A 1 195 ? -30.236 5.747 25.045 1.00 94.31 195 GLY A O 1
ATOM 1506 N N . LYS A 1 196 ? -29.510 4.084 26.360 1.00 92.44 196 LYS A N 1
ATOM 1507 C CA . LYS A 1 196 ? -30.169 4.559 27.587 1.00 92.44 196 LYS A CA 1
ATOM 1508 C C . LYS A 1 196 ? -29.163 5.156 28.559 1.00 92.44 196 LYS A C 1
ATOM 1510 O O . LYS A 1 196 ? -27.962 4.957 28.449 1.00 92.44 196 LYS A O 1
ATOM 1515 N N . SER A 1 197 ? -29.665 5.885 29.549 1.00 88.81 197 SER A N 1
ATOM 1516 C CA . SER A 1 197 ? -28.845 6.344 30.671 1.00 88.81 197 SER A CA 1
ATOM 1517 C C . SER A 1 197 ? -28.691 5.222 31.711 1.00 88.81 197 SER A C 1
ATOM 1519 O O . SER A 1 197 ? -29.692 4.559 31.997 1.00 88.81 197 SER A O 1
ATOM 1521 N N . PRO A 1 198 ? -27.529 5.065 32.388 1.00 85.81 198 PRO A N 1
ATOM 1522 C CA . PRO A 1 198 ? -27.333 4.118 33.497 1.00 85.81 198 PRO A CA 1
ATOM 1523 C C . PRO A 1 198 ? -28.358 4.234 34.632 1.00 85.81 198 PRO A C 1
ATOM 1525 O O . PRO A 1 198 ? -28.505 3.330 35.451 1.00 85.81 198 PRO A O 1
ATOM 1528 N N . ARG A 1 199 ? -29.131 5.327 34.663 1.00 82.88 199 ARG A N 1
ATOM 1529 C CA . ARG A 1 199 ? -30.287 5.515 35.548 1.00 82.88 199 ARG A CA 1
ATOM 1530 C C . ARG A 1 199 ? -31.342 4.407 35.447 1.00 82.88 199 ARG A C 1
ATOM 1532 O O . ARG A 1 199 ? -32.101 4.264 36.398 1.00 82.88 199 ARG A O 1
ATOM 1539 N N . ILE A 1 200 ? -31.384 3.612 34.374 1.00 84.06 200 ILE A N 1
ATOM 1540 C CA . ILE A 1 200 ? -32.262 2.424 34.279 1.00 84.06 200 ILE A CA 1
ATOM 1541 C C . ILE A 1 200 ? -31.997 1.382 35.383 1.00 84.06 200 ILE A C 1
ATOM 1543 O O . ILE A 1 200 ? -32.866 0.575 35.699 1.00 84.06 200 ILE A O 1
ATOM 1547 N N . LEU A 1 201 ? -30.817 1.432 36.009 1.00 80.62 201 LEU A N 1
ATOM 1548 C CA . LEU A 1 201 ? -30.408 0.560 37.113 1.00 80.62 201 LEU A CA 1
ATOM 1549 C C . LEU A 1 201 ? -30.778 1.127 38.494 1.00 80.62 201 LEU A C 1
ATOM 1551 O O . LEU A 1 201 ? -30.502 0.511 39.522 1.00 80.62 201 LEU A O 1
ATOM 1555 N N . ARG A 1 202 ? -31.350 2.337 38.555 1.00 74.50 202 ARG A N 1
ATOM 1556 C CA . ARG A 1 202 ? -31.591 3.061 39.807 1.00 74.50 202 ARG A CA 1
ATOM 1557 C C . ARG A 1 202 ? -32.666 2.363 40.646 1.00 74.50 202 ARG A C 1
ATOM 1559 O O . ARG A 1 202 ? -33.842 2.391 40.309 1.00 74.50 202 ARG A O 1
ATOM 1566 N N . SER A 1 203 ? -32.264 1.826 41.800 1.00 71.25 203 SER A N 1
ATOM 1567 C CA . SER A 1 203 ? -33.153 1.217 42.811 1.00 71.25 203 SER A CA 1
ATOM 1568 C C . SER A 1 203 ? -33.907 2.230 43.684 1.00 71.25 203 SER A C 1
ATOM 1570 O O . SER A 1 203 ? -34.730 1.850 44.512 1.00 71.25 203 SER A O 1
ATOM 1572 N N . GLY A 1 204 ? -33.589 3.524 43.556 1.00 68.38 204 GLY A N 1
ATOM 1573 C CA . GLY A 1 204 ? -34.116 4.593 44.414 1.00 68.38 204 GLY A CA 1
ATOM 1574 C C . GLY A 1 204 ? -33.480 4.669 45.810 1.00 68.38 204 GLY A C 1
ATOM 1575 O O . GLY A 1 204 ? -33.801 5.583 46.558 1.00 68.38 204 GLY A O 1
ATOM 1576 N N . LYS A 1 205 ? -32.555 3.761 46.155 1.00 68.62 205 LYS A N 1
ATOM 1577 C CA . LYS A 1 205 ? -31.920 3.681 47.486 1.00 68.62 205 LYS A CA 1
ATOM 1578 C C . LYS A 1 205 ? -30.687 4.582 47.675 1.00 68.62 205 LYS A C 1
ATOM 1580 O O . LYS A 1 205 ? -30.124 4.596 48.761 1.00 68.62 205 LYS A O 1
ATOM 1585 N N . GLN A 1 206 ? -30.267 5.309 46.637 1.00 73.94 206 GLN A N 1
ATOM 1586 C CA . GLN A 1 206 ? -29.111 6.218 46.666 1.00 73.94 206 GLN A CA 1
ATOM 1587 C C . GLN A 1 206 ? -29.548 7.689 46.555 1.00 73.94 206 GLN A C 1
ATOM 1589 O O . GLN A 1 206 ? -30.370 8.028 45.695 1.00 73.94 206 GLN A O 1
ATOM 1594 N N . ASP A 1 207 ? -28.957 8.541 47.397 1.00 76.75 207 ASP A N 1
ATOM 1595 C CA . ASP A 1 207 ? -29.156 9.999 47.482 1.00 76.75 207 ASP A CA 1
ATOM 1596 C C . ASP A 1 207 ? -28.718 10.723 46.184 1.00 76.75 207 ASP A C 1
ATOM 1598 O O . ASP A 1 207 ? -27.836 10.272 45.458 1.00 76.75 207 ASP A O 1
ATOM 1602 N N . GLU A 1 208 ? -29.330 11.863 45.859 1.00 77.69 208 GLU A N 1
ATOM 1603 C CA . GLU A 1 208 ? -28.854 12.779 44.816 1.00 77.69 208 GLU A CA 1
ATOM 1604 C C . GLU A 1 208 ? -27.435 13.324 45.048 1.00 77.69 208 GLU A C 1
ATOM 1606 O O . GLU A 1 208 ? -26.747 13.641 44.075 1.00 77.69 208 GLU A O 1
ATOM 1611 N N . SER A 1 209 ? -26.989 13.470 46.299 1.00 81.31 209 SER A N 1
ATOM 1612 C CA . SER A 1 209 ? -25.620 13.888 46.633 1.00 81.31 209 SER A CA 1
ATOM 1613 C C . SER A 1 209 ? -24.580 12.907 46.077 1.00 81.31 209 SER A C 1
ATOM 1615 O O . SER A 1 209 ? -23.633 13.342 45.425 1.00 81.31 209 SER A O 1
ATOM 1617 N N . PHE A 1 210 ? -24.843 11.601 46.191 1.00 82.12 210 PHE A N 1
ATOM 1618 C CA . PHE A 1 210 ? -24.017 10.521 45.648 1.00 82.12 210 PHE A CA 1
ATOM 1619 C C . PHE A 1 210 ? -23.841 10.638 44.128 1.00 82.12 210 PHE A C 1
ATOM 1621 O O . PHE A 1 210 ? -22.723 10.602 43.618 1.00 82.12 210 PHE A O 1
ATOM 1628 N N . TYR A 1 211 ? -24.932 10.848 43.379 1.00 78.25 211 TYR A N 1
ATOM 1629 C CA . TYR A 1 211 ? -24.841 11.007 41.921 1.00 78.25 211 TYR A CA 1
ATOM 1630 C C . TYR A 1 211 ? -24.129 12.302 41.522 1.00 78.25 211 TYR A C 1
ATOM 1632 O O . TYR A 1 211 ? -23.427 12.316 40.512 1.00 78.25 211 TYR A O 1
ATOM 1640 N N . ARG A 1 212 ? -24.306 13.388 42.287 1.00 82.38 212 ARG A N 1
ATOM 1641 C CA . ARG A 1 212 ? -23.581 14.648 42.061 1.00 82.38 212 ARG A CA 1
ATOM 1642 C C . ARG A 1 212 ? -22.081 14.472 42.242 1.00 82.38 212 ARG A C 1
ATOM 1644 O O . ARG A 1 212 ? -21.324 15.003 41.437 1.00 82.38 212 ARG A O 1
ATOM 1651 N N . GLU A 1 213 ? -21.671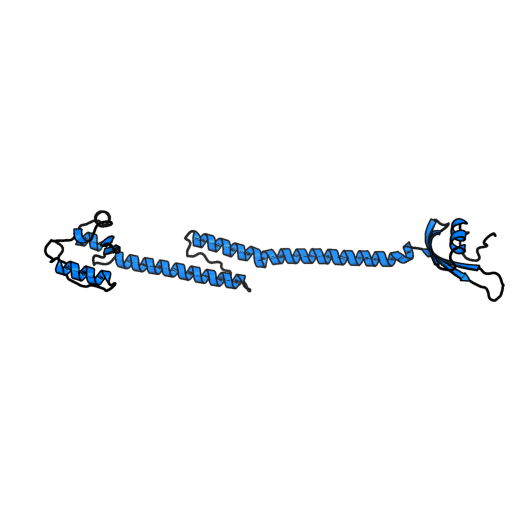 13.735 43.265 1.00 84.31 213 GLU A N 1
ATOM 1652 C CA . GLU A 1 213 ? -20.266 13.432 43.521 1.00 84.31 213 GLU A CA 1
ATOM 1653 C C . GLU A 1 213 ? -19.676 12.561 42.408 1.00 84.31 213 GLU A C 1
ATOM 1655 O O . GLU A 1 213 ? -18.680 12.947 41.799 1.00 84.31 213 GLU A O 1
ATOM 1660 N N . MET A 1 214 ? -20.344 11.454 42.064 1.00 84.31 214 MET A N 1
ATOM 1661 C CA . MET A 1 214 ? -19.927 10.559 40.981 1.00 84.31 214 MET A CA 1
ATOM 1662 C C . MET A 1 214 ? -19.757 11.309 39.654 1.00 84.31 214 MET A C 1
ATOM 1664 O O . MET A 1 214 ? -18.679 11.289 39.063 1.00 84.31 214 MET A O 1
ATOM 1668 N N . TRP A 1 215 ? -20.798 12.011 39.189 1.00 82.81 215 TRP A N 1
ATOM 1669 C CA . TRP A 1 215 ? -20.730 12.754 37.926 1.00 82.81 215 TRP A CA 1
ATOM 1670 C C . TRP A 1 215 ? -19.746 13.917 37.991 1.00 82.81 215 TRP A C 1
ATOM 1672 O O . TRP A 1 215 ? -19.055 14.173 37.011 1.00 82.81 215 TRP A O 1
ATOM 1682 N N . GLY A 1 216 ? -19.644 14.597 39.135 1.00 85.19 216 GLY A N 1
ATOM 1683 C CA . GLY A 1 216 ? -18.656 15.649 39.338 1.00 85.19 216 GLY A CA 1
ATOM 1684 C C . GLY A 1 216 ? -17.230 15.140 39.133 1.00 85.19 216 GLY A C 1
ATOM 1685 O O . GLY A 1 216 ? -16.443 15.820 38.481 1.00 85.19 216 GLY A O 1
ATOM 1686 N N . THR A 1 217 ? -16.910 13.954 39.649 1.00 84.75 217 THR A N 1
ATOM 1687 C CA . THR A 1 217 ? -15.591 13.315 39.508 1.00 84.75 217 THR A CA 1
ATOM 1688 C C . THR A 1 217 ? -15.347 12.815 38.086 1.00 84.75 217 THR A C 1
ATOM 1690 O O . THR A 1 217 ? -14.347 13.189 37.471 1.00 84.75 217 THR A O 1
ATOM 1693 N N . LEU A 1 218 ? -16.305 12.096 37.496 1.00 84.12 218 LEU A N 1
ATOM 1694 C CA . LEU A 1 218 ? -16.180 11.588 36.125 1.00 84.12 218 LEU A CA 1
ATOM 1695 C C . LEU A 1 218 ? -16.042 12.714 35.085 1.00 84.12 218 LEU A C 1
ATOM 1697 O O . LEU A 1 218 ? -15.232 12.613 34.165 1.00 84.12 218 LEU A O 1
ATOM 1701 N N . LEU A 1 219 ? -16.773 13.825 35.239 1.00 83.94 219 LEU A N 1
ATOM 1702 C CA . LEU A 1 219 ? -16.700 14.970 34.317 1.00 83.94 219 LEU A CA 1
ATOM 1703 C C . LEU A 1 219 ? -15.375 15.741 34.403 1.00 83.94 219 LEU A C 1
ATOM 1705 O O . LEU A 1 219 ? -15.024 16.447 33.456 1.00 83.94 219 LEU A O 1
ATOM 1709 N N . ARG A 1 220 ? -14.617 15.592 35.497 1.00 87.69 220 ARG A N 1
ATOM 1710 C CA . ARG A 1 220 ? -13.241 16.105 35.611 1.00 87.69 220 ARG A CA 1
ATOM 1711 C C . ARG A 1 220 ? -12.200 15.173 34.979 1.00 87.69 220 ARG A C 1
ATOM 1713 O O . ARG A 1 220 ? -11.028 15.530 34.939 1.00 87.69 220 ARG A O 1
ATOM 1720 N N . GLY A 1 221 ? -12.617 14.013 34.460 1.00 83.19 221 GLY A N 1
ATOM 1721 C CA . GLY A 1 221 ? -11.721 12.982 33.932 1.00 83.19 221 GLY A CA 1
ATOM 1722 C C . GLY A 1 221 ? -11.045 12.146 35.022 1.00 83.19 221 GLY A C 1
ATOM 1723 O O . GLY A 1 221 ? -10.072 11.451 34.739 1.00 83.19 221 GLY A O 1
ATOM 1724 N N . GLU A 1 222 ? -11.536 12.223 36.259 1.00 86.69 222 GLU A N 1
ATOM 1725 C CA . GLU A 1 222 ? -11.027 11.459 37.396 1.00 86.69 222 GLU A CA 1
ATOM 1726 C C . GLU A 1 222 ? -11.797 10.136 37.527 1.00 86.69 222 GLU A C 1
ATOM 1728 O O . GLU A 1 222 ? -12.997 10.063 37.249 1.00 86.69 222 GLU A O 1
ATOM 1733 N N . ALA A 1 223 ? -11.113 9.080 37.971 1.00 84.81 223 ALA A N 1
ATOM 1734 C CA . ALA A 1 223 ? -11.766 7.820 38.302 1.00 84.81 223 ALA A CA 1
ATOM 1735 C C . ALA A 1 223 ? -12.592 7.981 39.589 1.00 84.81 223 ALA A C 1
ATOM 1737 O O . ALA A 1 223 ? -12.118 8.557 40.568 1.00 84.81 223 ALA A O 1
ATOM 1738 N N . TRP A 1 224 ? -13.819 7.460 39.591 1.00 86.50 224 TRP A N 1
ATOM 1739 C CA . TRP A 1 224 ? -14.684 7.422 40.769 1.00 86.50 224 TRP A CA 1
ATOM 1740 C C . TRP A 1 224 ? -14.966 5.970 41.157 1.00 86.50 224 TRP A C 1
ATOM 1742 O O . TRP A 1 224 ? -15.243 5.143 40.290 1.00 86.50 224 TRP A O 1
ATOM 1752 N N . GLU A 1 225 ? -14.929 5.678 42.454 1.00 83.62 225 GLU A N 1
ATOM 1753 C CA . GLU A 1 225 ? -15.221 4.362 43.019 1.00 83.62 225 GLU A CA 1
ATOM 1754 C C . GLU A 1 225 ? -16.297 4.499 44.102 1.00 83.62 225 GLU A C 1
ATOM 1756 O O . GLU A 1 225 ? -16.251 5.408 44.932 1.00 83.62 225 GLU A O 1
ATOM 1761 N N . GLY A 1 226 ? -17.269 3.588 44.117 1.00 80.06 226 GLY A N 1
ATOM 1762 C CA . GLY A 1 226 ? -18.296 3.560 45.149 1.00 80.06 226 GLY A CA 1
ATOM 1763 C C . GLY A 1 226 ? -19.258 2.389 45.001 1.00 80.06 226 GLY A C 1
ATOM 1764 O O . GLY A 1 226 ? -19.327 1.725 43.969 1.00 80.06 226 GLY A O 1
ATOM 1765 N N . HIS A 1 227 ? -20.020 2.126 46.060 1.00 76.44 227 HIS A N 1
ATOM 1766 C CA . HIS A 1 227 ? -20.929 0.985 46.116 1.00 76.44 227 HIS A CA 1
ATOM 1767 C C . HIS A 1 227 ? -22.324 1.392 45.646 1.00 76.44 227 HIS A C 1
ATOM 1769 O O . HIS A 1 227 ? -23.010 2.189 46.288 1.00 76.44 227 HIS A O 1
ATOM 1775 N N . PHE A 1 228 ? -22.764 0.827 44.526 1.00 70.19 228 PHE A N 1
ATOM 1776 C CA . PHE A 1 228 ? -24.104 1.044 43.996 1.00 70.19 228 PHE A CA 1
ATOM 1777 C C . PHE A 1 228 ? -25.041 -0.097 44.404 1.00 70.19 228 PHE A C 1
ATOM 1779 O O . PHE A 1 228 ? -24.723 -1.266 44.206 1.00 70.19 228 PHE A O 1
ATOM 1786 N N . ILE A 1 229 ? -26.224 0.230 44.931 1.00 70.06 229 ILE A N 1
ATOM 1787 C CA . ILE A 1 229 ? -27.257 -0.771 45.222 1.00 70.06 229 ILE A CA 1
ATOM 1788 C C . ILE A 1 229 ? -28.195 -0.847 44.020 1.00 70.06 229 ILE A C 1
ATOM 1790 O O . ILE A 1 229 ? -29.022 0.046 43.815 1.00 70.06 229 ILE A O 1
ATOM 1794 N N . ASN A 1 230 ? -28.070 -1.915 43.236 1.00 60.91 230 ASN A N 1
ATOM 1795 C CA . ASN A 1 230 ? -29.032 -2.276 42.198 1.00 60.91 230 ASN A CA 1
ATOM 1796 C C . ASN A 1 230 ? -30.146 -3.140 42.831 1.00 60.91 230 ASN A C 1
ATOM 1798 O O . ASN A 1 230 ? -29.829 -4.040 43.598 1.00 60.91 230 ASN A O 1
ATOM 1802 N N . ARG A 1 231 ? -31.412 -2.798 42.551 1.00 55.53 231 ARG A N 1
ATOM 1803 C CA . ARG A 1 231 ? -32.683 -3.369 43.059 1.00 55.53 231 ARG A CA 1
ATOM 1804 C C . ARG A 1 231 ? -32.732 -3.785 44.545 1.00 55.53 231 ARG A C 1
ATOM 1806 O O . ARG A 1 231 ? -32.352 -4.913 44.900 1.00 55.53 231 ARG A O 1
#

Foldseek 3Di:
DDDDDDDPADDDDPVVVVVCVVDQWDWDWDQGPVRFIWTKGWHWDADPVDRDIDIDIDTDGPCVVCVVVVVVVVVVVVVVVVVVVVVVVCCVVCCCVQPVVLVVLVVVLVVCVVVVNLVRASPLCVPDDDSNVVRVVVRVVSVVVVVVVVVVVVVVVCQQPDLDWDFDADLVQATQDIHPNVCVVQVDDRVRRHRDHPCVQDPVPDDPVVVCVCNVQVNVVHDDDDDDDGD

Mean predicted aligned error: 13.91 Å

Nearest PDB structures (foldseek):
  3ewk-assembly1_A  TM=4.928E-01  e=1.591E-05  Methylococcus capsulatus
  3mfx-assembly2_C-2  TM=7.354E-01  e=2.073E-01  Shewanella oneidensis
  8a6x-assembly1_B  TM=2.944E-01  e=5.419E-03  Pseudomonas putida KT2440
  4gcz-assembly1_A  TM=2.938E-01  e=2.062E-02  Bacillus subtilis subsp. subtilis str. 168
  3u0k-assembly1_A  TM=2.905E-01  e=4.064E+00  Entacmaea quadricolor

Sequence (231 aa):
PEARVFGRGHPLEKSLFQRISKEKKGTFEAVGSDGVERLYLFSPYRSPMNKEGGYALLGIPTKALFAEVDRLFVMTLTVLSISAVLFLAIIWLGGNSLIVRPVGILADASKRLAGGDLTARTGLVSTQGELGQLGREFDEMAEEIQHRQEEFARLAMAVEQSAEGVILTDREGTILYVNPAFERITGYSREEAVGKSPRILRSGKQDESFYREMWGTLLRGEAWEGHFINR

Radius of gyration: 51.21 Å; Cα contacts (8 Å, |Δi|>4): 224; chains: 1; bounding box: 96×47×127 Å

pLDDT: mean 84.79, std 11.31, range [41.41, 98.12]

Solvent-accessible surface area (backbone atoms only — not comparable to full-atom values): 13448 Å² total; per-residue (Å²): 134,86,83,79,83,88,74,95,76,76,79,77,56,71,73,59,53,59,52,60,72,72,43,82,56,55,72,48,77,47,67,43,91,85,71,50,48,19,44,31,41,38,40,73,38,71,51,94,89,43,96,62,75,46,67,48,74,48,71,46,49,45,67,73,70,40,51,64,54,52,53,53,50,53,52,52,52,50,54,49,52,52,51,52,53,51,50,51,50,49,50,55,58,45,45,47,67,71,46,53,48,56,52,50,40,47,54,50,26,51,53,38,37,74,72,66,39,52,83,43,56,46,82,30,71,84,44,81,60,70,69,13,50,53,27,41,55,49,36,54,50,31,48,52,54,38,50,52,52,52,50,51,51,50,52,53,48,52,54,48,67,32,84,58,61,47,75,42,57,53,97,89,45,34,24,72,42,62,26,62,24,28,27,74,73,72,70,49,49,58,83,71,44,43,76,30,49,71,67,84,53,64,51,76,84,70,60,71,65,58,55,52,52,47,51,55,33,46,77,72,73,42,90,71,87,81,91,79,71,67,114

Secondary structure (DSSP, 8-state):
------SSSPPPPHHHHHHHTTSSSEEEEEE-TTS-EEEEEEEEEE-SS-S-EEEEEEEEEHHHHHHHHHHHHHHHHHHHHHHHHHHHHHHHHHHIIIIIHHHHHHHHHHHHHHTT-TT----GGG--SHHHHHHHHHHHHHHHHHHHHHHHHHHHHHHHH-SS--EEE-TT--EEEE-HHHHHHH---HHHHTTS-GGGG--S-S-HHHHHHHHHHHHTT----------